Protein AF-A0A5C2S9E4-F1 (afdb_monomer_lite)

Secondary structure (DSSP, 8-state):
---PPP-PPP-HHHHHHHHHHHHHHHHHHHHHHHHHHHHHHHHHHHHHHHHHHHHHHHHHHHHHHHHHHHHHHHHHHHHHHHHHHTT--HHHHHHHHHHTT----HHHHHHHHHHHHHHHHHHHHHHHHHHHHHHHHHHHHHHHHHHHHHHHHHHHHHHHHHHHHHHHHHHHHHHHHHHHHHHTT-

Radius of gyration: 57.88 Å; chains: 1; bounding box: 105×29×193 Å

pLDDT: mean 76.21, std 12.95, range [38.16, 95.62]

Sequence (186 aa):
MALTAPVVPADEHTAQRTLVLRVLLLNVLFWVTGCIVIAGHLWLPRACAHLVAAISARRKVKSDEDDVVKERRRMSSEIVLTLADAGVSRDVIAYAISVTDYPLDIADIEVNIEQGATLKALNATMDAHHEVLDTQVRLERTQNKLLRELERKKARLDRVEAYYRTQLDVANLTIEMRQLQGQHRS

Foldseek 3Di:
DDDDDDDDDDDPVVVVVVVVVVVVVVVVVVVVVVVVVVVCVVVVVVVVVVVVVVVVVVVVVVVVVVVVLVVLQVVLLVVLLVCLVVVHDPVVNVVVCVVDPRDDPSVVSVVSSVVSVVVVVVVVVVVVVVVVVVVVVVVVVVVVVVVVVVVVVVVVVVVVVVVVVVVVVVVVVVVVVVVVVVVVVD

Structure (mmCIF, N/CA/C/O backbone):
data_AF-A0A5C2S9E4-F1
#
_entry.id   AF-A0A5C2S9E4-F1
#
loop_
_atom_site.group_PDB
_atom_site.id
_atom_site.type_symbol
_atom_site.label_atom_id
_atom_site.label_alt_id
_atom_site.label_comp_id
_atom_site.label_asym_id
_atom_site.label_entity_id
_atom_site.label_seq_id
_atom_site.pdbx_PDB_ins_code
_atom_site.Cartn_x
_atom_site.Cartn_y
_atom_site.Cartn_z
_atom_site.occupancy
_atom_site.B_iso_or_equiv
_atom_site.auth_seq_id
_atom_site.auth_comp_id
_atom_site.auth_asym_id
_atom_site.auth_atom_id
_atom_site.pdbx_PDB_model_num
ATOM 1 N N . MET A 1 1 ? -37.403 5.075 131.044 1.00 38.16 1 MET A N 1
ATOM 2 C CA . MET A 1 1 ? -36.502 3.919 130.849 1.00 38.16 1 MET A CA 1
ATOM 3 C C . MET A 1 1 ? -36.393 3.669 129.354 1.00 38.16 1 MET A C 1
ATOM 5 O O . MET A 1 1 ? -37.375 3.257 128.755 1.00 38.16 1 MET A O 1
ATOM 9 N N . ALA A 1 2 ? -35.264 4.034 128.746 1.00 42.28 2 ALA A N 1
ATOM 10 C CA . ALA A 1 2 ? -35.004 3.837 127.322 1.00 42.28 2 ALA A CA 1
ATOM 11 C C . ALA A 1 2 ? -34.286 2.492 127.137 1.00 42.28 2 ALA A C 1
ATOM 13 O O . ALA A 1 2 ? -33.206 2.297 127.688 1.00 42.28 2 ALA A O 1
ATOM 14 N N . LEU A 1 3 ? -34.911 1.559 126.417 1.00 46.97 3 LEU A N 1
ATOM 15 C CA . LEU A 1 3 ? -34.306 0.286 126.027 1.00 46.97 3 LEU A CA 1
ATOM 16 C C . LEU A 1 3 ? -33.455 0.514 124.774 1.00 46.97 3 LEU A C 1
ATOM 18 O O . LEU A 1 3 ? -33.969 0.848 123.709 1.00 46.97 3 LEU A O 1
ATOM 22 N N . THR A 1 4 ? -32.146 0.356 124.929 1.00 55.47 4 THR A N 1
ATOM 23 C CA . THR A 1 4 ? -31.152 0.312 123.855 1.00 55.47 4 THR A CA 1
ATOM 24 C C . THR A 1 4 ? -31.281 -0.998 123.081 1.00 55.47 4 THR A C 1
ATOM 26 O O . THR A 1 4 ? -31.170 -2.072 123.672 1.00 55.47 4 THR A O 1
ATOM 29 N N . ALA A 1 5 ? -31.494 -0.922 121.766 1.00 49.34 5 ALA A N 1
ATOM 30 C CA . ALA A 1 5 ? -31.413 -2.081 120.879 1.00 49.34 5 ALA A CA 1
ATOM 31 C C . ALA A 1 5 ? -29.936 -2.473 120.646 1.00 49.34 5 ALA A C 1
ATOM 33 O O . ALA A 1 5 ? -29.106 -1.580 120.453 1.00 49.34 5 ALA A O 1
ATOM 34 N N . PRO A 1 6 ? -29.582 -3.772 120.660 1.00 49.03 6 PRO A N 1
ATOM 35 C CA . PRO A 1 6 ? -28.215 -4.212 120.416 1.00 49.03 6 PRO A CA 1
ATOM 36 C C . PRO A 1 6 ? -27.881 -4.152 118.919 1.00 49.03 6 PRO A C 1
ATOM 38 O O . PRO A 1 6 ? -28.619 -4.659 118.075 1.00 49.03 6 PRO A O 1
ATOM 41 N N . VAL A 1 7 ? -26.737 -3.544 118.603 1.00 56.09 7 VAL A N 1
ATOM 42 C CA . VAL A 1 7 ? -26.095 -3.605 117.285 1.00 56.09 7 VAL A CA 1
ATOM 43 C C . VAL A 1 7 ? -25.518 -5.011 117.114 1.00 56.09 7 VAL A C 1
ATOM 45 O O . VAL A 1 7 ? -24.576 -5.391 117.806 1.00 56.09 7 VAL A O 1
ATOM 48 N N . VAL A 1 8 ? -26.116 -5.795 116.219 1.00 56.44 8 VAL A N 1
ATOM 49 C CA . VAL A 1 8 ? -25.611 -7.112 115.807 1.00 56.44 8 VAL A CA 1
ATOM 50 C C . VAL A 1 8 ? -24.381 -6.897 114.909 1.00 56.44 8 VAL A C 1
ATOM 52 O O . VAL A 1 8 ? -24.468 -6.100 113.972 1.00 56.44 8 VAL A O 1
ATOM 55 N N . PRO A 1 9 ? -23.234 -7.553 115.168 1.00 52.72 9 PRO A N 1
ATOM 56 C CA . PRO A 1 9 ? -22.047 -7.412 114.332 1.00 52.72 9 PRO A CA 1
ATOM 57 C C . PRO A 1 9 ? -22.287 -8.065 112.965 1.00 52.72 9 PRO A C 1
ATOM 59 O O . PRO A 1 9 ? -22.813 -9.171 112.875 1.00 52.72 9 PRO A O 1
ATOM 62 N N . ALA A 1 10 ? -21.927 -7.360 111.893 1.00 56.28 10 ALA A N 1
ATOM 63 C CA . ALA A 1 10 ? -22.040 -7.860 110.530 1.00 56.28 10 ALA A CA 1
ATOM 64 C C . ALA A 1 10 ? -21.052 -9.019 110.299 1.00 56.28 10 ALA A C 1
ATOM 66 O O . ALA A 1 10 ? -19.844 -8.847 110.439 1.00 56.28 10 ALA A O 1
ATOM 67 N N . ASP A 1 11 ? -21.585 -10.186 109.935 1.00 57.94 11 ASP A N 1
ATOM 68 C CA . ASP A 1 11 ? -20.853 -11.426 109.662 1.00 57.94 11 ASP A CA 1
ATOM 69 C C . ASP A 1 11 ? -19.752 -11.252 108.595 1.00 57.94 11 ASP A C 1
ATOM 71 O O . ASP A 1 11 ? -20.037 -11.185 107.394 1.00 57.94 11 ASP A O 1
ATOM 75 N N . GLU A 1 12 ? -18.477 -11.295 108.998 1.00 58.97 12 GLU A N 1
ATOM 76 C CA . GLU A 1 12 ? -17.297 -11.294 108.106 1.00 58.97 12 GLU A CA 1
ATOM 77 C C . GLU A 1 12 ? -17.353 -12.395 107.026 1.00 58.97 12 GLU A C 1
ATOM 79 O O . GLU A 1 12 ? -16.861 -12.225 105.906 1.00 58.97 12 GLU A O 1
ATOM 84 N N . HIS A 1 13 ? -18.043 -13.505 107.303 1.00 58.47 13 HIS A N 1
ATOM 85 C CA . HIS A 1 13 ? -18.237 -14.596 106.348 1.00 58.47 13 HIS A CA 1
ATOM 86 C C . HIS A 1 13 ? -19.089 -14.218 105.124 1.00 58.47 13 HIS A C 1
ATOM 88 O O . HIS A 1 13 ? -18.916 -14.805 104.051 1.00 58.47 13 HIS A O 1
ATOM 94 N N . THR A 1 14 ? -19.983 -13.229 105.231 1.00 61.66 14 THR A N 1
ATOM 95 C CA . THR A 1 14 ? -20.772 -12.750 104.079 1.00 61.66 14 THR A CA 1
ATOM 96 C C . THR A 1 14 ? -19.962 -11.824 103.169 1.00 61.66 14 THR A C 1
ATOM 98 O O . THR A 1 14 ? -20.066 -11.911 101.939 1.00 61.66 14 THR A O 1
ATOM 101 N N . ALA A 1 15 ? -19.066 -11.018 103.743 1.00 63.12 15 ALA A N 1
ATOM 102 C CA . ALA A 1 15 ? -18.128 -10.185 102.992 1.00 63.12 15 ALA A CA 1
ATOM 103 C C . ALA A 1 15 ? -17.107 -11.035 102.209 1.00 63.12 15 ALA A C 1
ATOM 105 O O . ALA A 1 15 ? -16.802 -10.752 101.050 1.00 63.12 15 ALA A O 1
ATOM 106 N N . GLN A 1 16 ? -16.636 -12.141 102.789 1.00 69.44 16 GLN A N 1
ATOM 107 C CA . GLN A 1 16 ? -15.668 -13.019 102.127 1.00 69.44 16 GLN A CA 1
ATOM 108 C C . GLN A 1 16 ? -16.291 -13.804 100.956 1.00 69.44 16 GLN A C 1
ATOM 110 O O . GLN A 1 16 ? -15.700 -13.902 99.880 1.00 69.44 16 GLN A O 1
ATOM 115 N N . ARG A 1 17 ? -17.528 -14.301 101.115 1.00 73.12 17 ARG A N 1
ATOM 116 C CA . ARG A 1 17 ? -18.266 -15.008 100.048 1.00 73.12 17 ARG A CA 1
ATOM 117 C C . ARG A 1 17 ? -18.600 -14.107 98.860 1.00 73.12 17 ARG A C 1
ATOM 119 O O . ARG A 1 17 ? -18.502 -14.542 97.715 1.00 73.12 17 ARG A O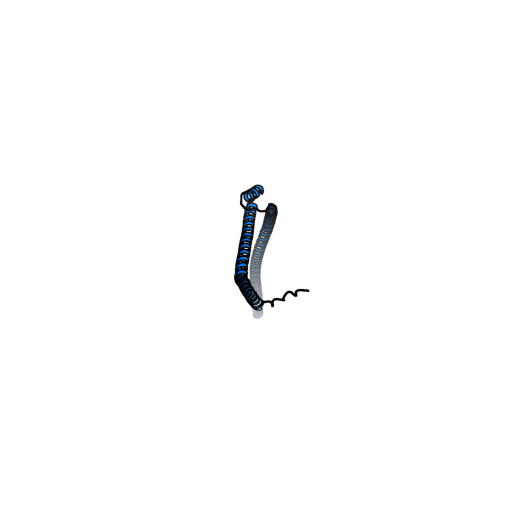 1
ATOM 126 N N . THR A 1 18 ? -18.956 -12.849 99.113 1.00 76.06 18 THR A N 1
ATOM 127 C CA . THR A 1 18 ? -19.242 -11.879 98.043 1.00 76.06 18 THR A CA 1
ATOM 128 C C . THR A 1 18 ? -17.987 -11.489 97.263 1.00 76.06 18 THR A C 1
ATOM 130 O O . THR A 1 18 ? -18.062 -11.310 96.047 1.00 76.06 18 THR A O 1
ATOM 133 N N . LEU A 1 19 ? -16.823 -11.430 97.915 1.00 79.38 19 LEU A N 1
ATOM 134 C CA . LEU A 1 19 ? -15.549 -11.150 97.251 1.00 79.38 19 LEU A CA 1
ATOM 135 C C . LEU A 1 19 ? -15.121 -12.310 96.338 1.00 79.38 19 LEU A C 1
ATOM 137 O O . LEU A 1 19 ? -14.790 -12.082 95.175 1.00 79.38 19 LEU A O 1
ATOM 141 N N . VAL A 1 20 ? -15.238 -13.558 96.805 1.00 81.69 20 VAL A N 1
ATOM 142 C CA . VAL A 1 20 ? -14.963 -14.756 95.988 1.00 81.69 20 VAL A CA 1
ATOM 143 C C . VAL A 1 20 ? -15.894 -14.835 94.773 1.00 81.69 20 VAL A C 1
ATOM 145 O O . VAL A 1 20 ? -15.435 -15.104 93.663 1.00 81.69 20 VAL A O 1
ATOM 148 N N . LEU A 1 21 ? -17.185 -14.533 94.948 1.00 86.44 21 LEU A N 1
ATOM 149 C CA . LEU A 1 21 ? -18.152 -14.535 93.847 1.00 86.44 21 LEU A CA 1
ATOM 150 C C . LEU A 1 21 ? -17.820 -13.475 92.782 1.00 86.44 21 LEU A C 1
ATOM 152 O O . LEU A 1 21 ? -17.920 -13.741 91.586 1.00 86.44 21 LEU A O 1
ATOM 156 N N . ARG A 1 22 ? -17.383 -12.281 93.207 1.00 84.38 22 ARG A N 1
ATOM 157 C CA . ARG A 1 22 ? -16.958 -11.204 92.299 1.00 84.38 22 ARG A CA 1
ATOM 158 C C . ARG A 1 22 ? -15.700 -11.573 91.518 1.00 84.38 22 ARG A C 1
ATOM 160 O O . ARG A 1 22 ? -15.642 -11.311 90.320 1.00 84.38 22 ARG A O 1
ATOM 167 N N . VAL A 1 23 ? -14.724 -12.208 92.166 1.00 86.19 23 VAL A N 1
ATOM 168 C CA . VAL A 1 23 ? -13.498 -12.679 91.501 1.00 86.19 23 VAL A CA 1
ATOM 169 C C . VAL A 1 23 ? -13.818 -13.776 90.483 1.00 86.19 23 VAL A C 1
ATOM 171 O O . VAL A 1 23 ? -13.311 -13.730 89.365 1.00 86.19 23 VAL A O 1
ATOM 174 N N . LEU A 1 24 ? -14.710 -14.713 90.816 1.00 86.12 24 LEU A N 1
ATOM 175 C CA . LEU A 1 24 ? -15.178 -15.736 89.874 1.00 86.12 24 LEU A CA 1
ATOM 176 C C . LEU A 1 24 ? -15.894 -15.125 88.665 1.00 86.12 24 LEU A C 1
ATOM 178 O O . LEU A 1 24 ? -15.582 -15.487 87.534 1.00 86.12 24 LEU A O 1
ATOM 182 N N . LEU A 1 25 ? -16.797 -14.165 88.883 1.00 88.19 25 LEU A N 1
ATOM 183 C CA . LEU A 1 25 ? -17.491 -13.462 87.799 1.00 88.19 25 LEU A CA 1
ATOM 184 C C . LEU A 1 25 ? -16.519 -12.713 86.881 1.00 88.19 25 LEU A C 1
ATOM 186 O O . LEU A 1 25 ? -16.636 -12.812 85.663 1.00 88.19 25 LEU A O 1
ATOM 190 N N . LEU A 1 26 ? -15.530 -12.017 87.447 1.00 89.06 26 LEU A N 1
ATOM 191 C CA . LEU A 1 26 ? -14.484 -11.343 86.672 1.00 89.06 26 LEU A CA 1
ATOM 192 C C . LEU A 1 26 ? -13.658 -12.331 85.843 1.00 89.06 26 LEU A C 1
ATOM 194 O O . LEU A 1 26 ? -13.354 -12.052 84.686 1.00 89.06 26 LEU A O 1
ATOM 198 N N . ASN A 1 27 ? -13.338 -13.498 86.400 1.00 86.69 27 ASN A N 1
ATOM 199 C CA . ASN A 1 27 ? -12.552 -14.511 85.704 1.00 86.69 27 ASN A CA 1
ATOM 200 C C . ASN A 1 27 ? -13.342 -15.152 84.548 1.00 86.69 27 ASN A C 1
ATOM 202 O O . ASN A 1 27 ? -12.809 -15.352 83.459 1.00 86.69 27 ASN A O 1
ATOM 206 N N . VAL A 1 28 ? -14.642 -15.395 84.743 1.00 88.38 28 VAL A N 1
ATOM 207 C CA . VAL A 1 28 ? -15.540 -15.861 83.674 1.00 88.38 28 VAL A CA 1
ATOM 208 C C . VAL A 1 28 ? -15.660 -14.810 82.568 1.00 88.38 28 VAL A C 1
ATOM 210 O O . VAL A 1 28 ? -15.527 -15.144 81.394 1.00 88.38 28 VAL A O 1
ATOM 213 N N . LEU A 1 29 ? -15.844 -13.534 82.920 1.00 89.56 29 LEU A N 1
ATOM 214 C CA . LEU A 1 29 ? -15.896 -12.439 81.944 1.00 89.56 29 LEU A CA 1
ATOM 215 C C . LEU A 1 29 ? -14.585 -12.305 81.155 1.00 89.56 29 LEU A C 1
ATOM 217 O O . LEU A 1 29 ? -14.613 -12.079 79.943 1.00 89.56 29 LEU A O 1
ATOM 221 N N . PHE A 1 30 ? -13.438 -12.497 81.808 1.00 89.75 30 PHE A N 1
ATOM 222 C CA . PHE A 1 30 ? -12.134 -12.486 81.150 1.00 89.75 30 PHE A CA 1
ATOM 223 C C . PHE A 1 30 ? -11.985 -13.642 80.150 1.00 89.75 30 PHE A C 1
ATOM 225 O O . PHE A 1 30 ? -11.572 -13.430 79.011 1.00 89.75 30 PHE A O 1
ATOM 232 N N . TRP A 1 31 ? -12.404 -14.854 80.521 1.00 91.19 31 TRP A N 1
ATOM 233 C CA . TRP A 1 31 ? -12.385 -16.003 79.612 1.00 91.19 31 TRP A CA 1
ATOM 234 C C . TRP A 1 31 ? -13.322 -15.828 78.418 1.00 91.19 31 TRP A C 1
ATOM 236 O O . TRP A 1 31 ? -12.927 -16.082 77.281 1.00 91.19 31 TRP A O 1
ATOM 246 N N . VAL A 1 32 ? -14.543 -15.339 78.648 1.00 88.75 32 VAL A N 1
ATOM 247 C CA . VAL A 1 32 ? -15.520 -15.111 77.574 1.00 88.75 32 VAL A CA 1
ATOM 248 C C . VAL A 1 32 ? -15.015 -14.054 76.591 1.00 88.75 32 VAL A C 1
ATOM 250 O O . VAL A 1 32 ? -15.074 -14.266 75.380 1.00 88.75 32 VAL A O 1
ATOM 253 N N . THR A 1 33 ? -14.460 -12.945 77.084 1.00 85.44 33 THR A N 1
ATOM 254 C CA . THR A 1 33 ? -13.890 -11.904 76.212 1.00 85.44 33 THR A CA 1
ATOM 255 C C . THR A 1 33 ? -12.651 -12.401 75.464 1.00 85.44 33 THR A C 1
ATOM 257 O O . THR A 1 33 ? -12.545 -12.167 74.260 1.00 85.44 33 THR A O 1
ATOM 260 N N . GLY A 1 34 ? -11.775 -13.176 76.113 1.00 86.75 34 GLY A N 1
ATOM 261 C CA . GLY A 1 34 ? -10.63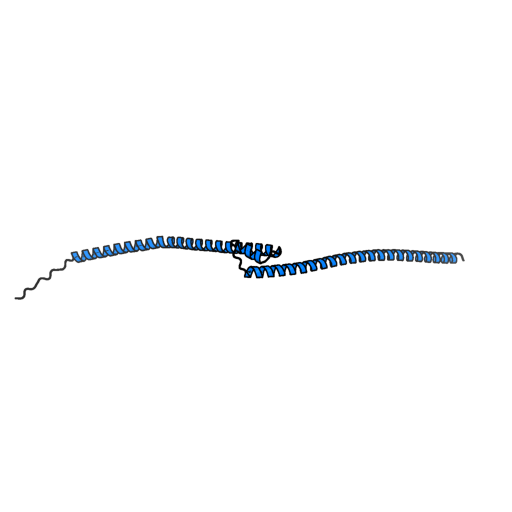8 -13.837 75.465 1.00 86.75 34 GLY A CA 1
ATOM 262 C C . GLY A 1 34 ? -11.057 -14.766 74.320 1.00 86.75 34 GLY A C 1
ATOM 263 O O . GLY A 1 34 ? -10.504 -14.685 73.222 1.00 86.75 34 GLY A O 1
ATOM 264 N N . CYS A 1 35 ? -12.087 -15.594 74.523 1.00 85.69 35 CYS A N 1
ATOM 265 C CA . CYS A 1 35 ? -12.621 -16.469 73.477 1.00 85.69 35 CYS A CA 1
ATOM 266 C C . CYS A 1 35 ? -13.209 -15.687 72.293 1.00 85.69 35 CYS A C 1
ATOM 268 O O . CYS A 1 35 ? -12.990 -16.079 71.148 1.00 85.69 35 CYS A O 1
ATOM 270 N N . ILE A 1 36 ? -13.907 -14.573 72.540 1.00 82.94 36 ILE A N 1
ATOM 271 C CA . ILE A 1 36 ? -14.467 -13.720 71.477 1.00 82.94 36 ILE A CA 1
ATOM 272 C C . ILE A 1 36 ? -13.351 -13.087 70.639 1.00 82.94 36 ILE A C 1
ATOM 274 O O . ILE A 1 36 ? -13.435 -13.080 69.412 1.00 82.94 36 ILE A O 1
ATOM 278 N N . VAL A 1 37 ? -12.282 -12.602 71.277 1.00 82.81 37 VAL A N 1
ATOM 279 C CA . VAL A 1 37 ? -11.138 -11.992 70.580 1.00 82.81 37 VAL A CA 1
ATOM 280 C C . VAL A 1 37 ? -10.393 -13.026 69.731 1.00 82.81 37 VAL A C 1
ATOM 282 O O . VAL A 1 37 ? -10.094 -12.763 68.566 1.00 82.81 37 VAL A O 1
ATOM 285 N N . ILE A 1 38 ? -10.151 -14.227 70.266 1.00 82.19 38 ILE A N 1
ATOM 286 C CA . ILE A 1 38 ? -9.496 -15.320 69.527 1.00 82.19 38 ILE A CA 1
ATOM 287 C C . ILE A 1 38 ? -10.369 -15.784 68.353 1.00 82.19 38 ILE A C 1
ATOM 289 O O . ILE A 1 38 ? -9.871 -15.942 67.236 1.00 82.19 38 ILE A O 1
ATOM 293 N N . ALA A 1 39 ? -11.677 -15.952 68.573 1.00 75.81 39 ALA A N 1
ATOM 294 C CA . ALA A 1 39 ? -12.619 -16.287 67.509 1.00 75.81 39 ALA A CA 1
ATOM 295 C C . ALA A 1 39 ? -12.643 -15.200 66.423 1.00 75.81 39 ALA A C 1
ATOM 297 O O . ALA A 1 39 ? -12.579 -15.524 65.237 1.00 75.81 39 ALA A O 1
ATOM 298 N N . GLY A 1 40 ? -12.634 -13.923 66.816 1.00 75.44 40 GLY A N 1
ATOM 299 C CA . GLY A 1 40 ? -12.522 -12.785 65.908 1.00 75.44 40 GLY A CA 1
ATOM 300 C C . GLY A 1 40 ? -11.253 -12.847 65.058 1.00 75.44 40 GLY A C 1
ATOM 301 O O . GLY A 1 40 ? -11.340 -12.814 63.831 1.00 75.44 40 GLY A O 1
ATOM 302 N N . HIS A 1 41 ? -10.083 -13.027 65.674 1.00 78.12 41 HIS A N 1
ATOM 303 C CA . HIS A 1 41 ? -8.807 -13.113 64.955 1.00 78.12 41 HIS A CA 1
ATOM 304 C C . HIS A 1 41 ? -8.705 -14.309 64.002 1.00 78.12 41 HIS A C 1
ATOM 306 O O . HIS A 1 41 ? -8.008 -14.214 62.996 1.00 78.12 41 HIS A O 1
ATOM 312 N N . LEU A 1 42 ? -9.394 -15.418 64.274 1.00 78.00 42 LEU A N 1
ATOM 313 C CA . LEU A 1 42 ? -9.402 -16.589 63.391 1.00 78.00 42 LEU A CA 1
ATOM 314 C C . LEU A 1 42 ? -10.386 -16.449 62.221 1.00 78.00 42 LEU A C 1
ATOM 316 O O . LEU A 1 42 ? -10.131 -16.982 61.136 1.00 78.00 42 LEU A O 1
ATOM 320 N N . TRP A 1 43 ? -11.504 -15.748 62.428 1.00 74.69 43 TRP A N 1
ATOM 321 C CA . TRP A 1 43 ? -12.575 -15.620 61.437 1.00 74.69 43 TRP A CA 1
ATOM 322 C C . TRP A 1 43 ? -12.419 -14.414 60.512 1.00 74.69 43 TRP A C 1
ATOM 324 O O . TRP A 1 43 ? -12.641 -14.551 59.309 1.00 74.69 43 TRP A O 1
ATOM 334 N N . LEU A 1 44 ? -11.995 -13.258 61.030 1.00 74.56 44 LEU A N 1
ATOM 335 C CA . LEU A 1 44 ? -11.835 -12.029 60.242 1.00 74.56 44 LEU A CA 1
ATOM 336 C C . LEU A 1 44 ? -10.896 -12.197 59.029 1.00 74.56 44 LEU A C 1
ATOM 338 O O . LEU A 1 44 ? -11.289 -11.799 57.931 1.00 74.56 44 LEU A O 1
ATOM 342 N N . PRO A 1 45 ? -9.713 -12.836 59.144 1.00 76.88 45 PRO A N 1
ATOM 343 C CA . PRO A 1 45 ? -8.817 -13.011 58.001 1.00 76.88 45 PRO A CA 1
ATOM 344 C C . PRO A 1 45 ? -9.398 -13.944 56.937 1.00 76.88 45 PRO A C 1
ATOM 346 O O . PRO A 1 45 ? -9.266 -13.676 55.744 1.00 76.88 45 PRO A O 1
ATOM 349 N N . ARG A 1 46 ? -10.079 -15.022 57.355 1.00 74.25 46 ARG A N 1
ATOM 350 C CA . ARG A 1 46 ? -10.729 -15.965 56.433 1.00 74.25 46 ARG A CA 1
ATOM 351 C C . ARG A 1 46 ? -11.888 -15.308 55.691 1.00 74.25 46 ARG A C 1
ATOM 353 O O . ARG A 1 46 ? -11.975 -15.436 54.473 1.00 74.25 46 ARG A O 1
ATOM 360 N N . ALA A 1 47 ? -12.731 -14.559 56.399 1.00 71.94 47 ALA A N 1
ATOM 361 C CA . ALA A 1 47 ? -13.830 -13.817 55.791 1.00 71.94 47 ALA A CA 1
ATOM 362 C C . ALA A 1 47 ? -13.319 -12.767 54.789 1.00 71.94 47 ALA A C 1
ATOM 364 O O . ALA A 1 47 ? -13.811 -12.710 53.662 1.00 71.94 47 ALA A O 1
ATOM 365 N N . CYS A 1 48 ? -12.278 -12.005 55.146 1.00 74.38 48 CYS A N 1
ATOM 366 C CA . CYS A 1 48 ? -11.645 -11.053 54.232 1.00 74.38 48 CYS A CA 1
ATOM 367 C C . CYS A 1 48 ? -11.043 -11.736 52.996 1.00 74.38 48 CYS A C 1
ATOM 369 O O . CYS A 1 48 ? -11.231 -11.243 51.886 1.00 74.38 48 CYS A O 1
ATOM 371 N N . ALA A 1 49 ? -10.374 -12.883 53.149 1.00 74.38 49 ALA A N 1
ATOM 372 C CA . ALA A 1 49 ? -9.802 -13.617 52.020 1.00 74.38 49 ALA A CA 1
ATOM 373 C C . ALA A 1 49 ? -10.880 -14.091 51.027 1.00 74.38 49 ALA A C 1
ATOM 375 O O . ALA A 1 49 ? -10.730 -13.903 49.819 1.00 74.38 49 ALA A O 1
ATOM 376 N N . HIS A 1 50 ? -11.996 -14.637 51.522 1.00 75.06 50 HIS A N 1
ATOM 377 C CA . HIS A 1 50 ? -13.121 -15.032 50.670 1.00 75.06 50 HIS A CA 1
ATOM 378 C C . HIS A 1 50 ? -13.772 -13.834 49.970 1.00 75.06 50 HIS A C 1
ATOM 380 O O . HIS A 1 50 ? -14.125 -13.925 48.794 1.00 75.06 50 HIS A O 1
ATOM 386 N N . LEU A 1 51 ? -13.893 -12.698 50.659 1.00 73.19 51 LEU A N 1
ATOM 387 C CA . LEU A 1 51 ? -14.488 -11.487 50.099 1.00 73.19 51 LEU A CA 1
ATOM 388 C C . LEU A 1 51 ? -13.605 -10.880 48.997 1.00 73.19 51 LEU A C 1
ATOM 390 O O . LEU A 1 51 ? -14.107 -10.517 47.936 1.00 73.19 51 LEU A O 1
ATOM 394 N N . VAL A 1 52 ? -12.284 -10.855 49.193 1.00 76.38 52 VAL A N 1
ATOM 395 C CA . VAL A 1 52 ? -11.320 -10.419 48.169 1.00 76.38 52 VAL A CA 1
ATOM 396 C C . VAL A 1 52 ? -11.328 -11.359 46.962 1.00 76.38 52 VAL A C 1
ATOM 398 O O . VAL A 1 52 ? -11.339 -10.874 45.832 1.00 76.38 52 VAL A O 1
ATOM 401 N N . ALA A 1 53 ? -11.392 -12.678 47.171 1.00 73.81 53 ALA A N 1
ATOM 402 C CA . ALA A 1 53 ? -11.501 -13.653 46.083 1.00 73.81 53 ALA A CA 1
ATOM 403 C C . ALA A 1 53 ? -12.812 -13.503 45.287 1.00 73.81 53 ALA A C 1
ATOM 405 O O . ALA A 1 53 ? -12.814 -1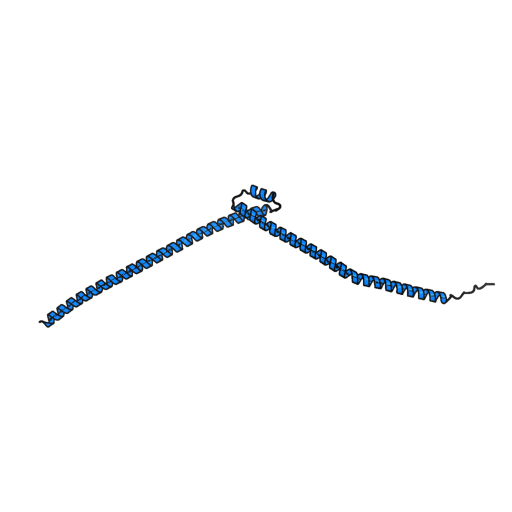3.598 44.062 1.00 73.81 53 ALA A O 1
ATOM 406 N N . ALA A 1 54 ? -13.928 -13.211 45.960 1.00 71.25 54 ALA A N 1
ATOM 407 C CA . ALA A 1 54 ? -15.203 -12.948 45.296 1.00 71.25 54 ALA A CA 1
ATOM 408 C C . ALA A 1 54 ? -15.173 -11.640 44.487 1.00 71.25 54 ALA A C 1
ATOM 410 O O . ALA A 1 54 ? -15.695 -11.586 43.372 1.00 71.25 54 ALA A O 1
ATOM 411 N N . ILE A 1 55 ? -14.538 -10.588 45.016 1.00 73.12 55 ILE A N 1
ATOM 412 C CA . ILE A 1 55 ? -14.372 -9.311 44.310 1.00 73.12 55 ILE A CA 1
ATOM 413 C C . ILE A 1 55 ? -13.444 -9.473 43.102 1.00 73.12 55 ILE A C 1
ATOM 415 O O . ILE A 1 55 ? -13.759 -8.960 42.028 1.00 73.12 55 ILE A O 1
ATOM 419 N N . SER A 1 56 ? -12.327 -10.190 43.241 1.00 69.62 56 SER A N 1
ATOM 420 C CA . SER A 1 56 ? -11.398 -10.421 42.131 1.00 69.62 56 SER A CA 1
ATOM 421 C C . SER A 1 56 ? -12.022 -11.292 41.040 1.00 69.62 56 SER A C 1
ATOM 423 O O . SER A 1 56 ? -11.887 -10.960 39.865 1.00 69.62 56 SER A O 1
ATOM 425 N N . ALA A 1 57 ? -12.790 -12.325 41.405 1.00 66.19 57 ALA A N 1
ATOM 426 C CA . ALA A 1 57 ? -13.556 -13.130 40.456 1.00 66.19 57 ALA A CA 1
ATOM 427 C C . ALA A 1 57 ? -14.594 -12.285 39.701 1.00 66.19 57 ALA A C 1
ATOM 429 O O . ALA A 1 57 ? -14.652 -12.347 38.476 1.00 66.19 57 ALA A O 1
ATOM 430 N N . ARG A 1 58 ? -15.353 -11.422 40.396 1.00 62.69 58 ARG A N 1
ATOM 431 C CA . ARG A 1 58 ? -16.292 -10.488 39.744 1.00 62.69 58 ARG A CA 1
ATOM 432 C C . ARG A 1 58 ? -15.589 -9.509 38.807 1.00 62.69 58 ARG A C 1
ATOM 434 O O . ARG A 1 58 ? -16.101 -9.226 37.729 1.00 62.69 58 ARG A O 1
ATOM 441 N N . ARG A 1 59 ? -14.425 -8.987 39.204 1.00 63.62 59 ARG A N 1
ATOM 442 C CA . ARG A 1 59 ? -13.646 -8.060 38.372 1.00 63.62 59 ARG A CA 1
ATOM 443 C C . ARG A 1 59 ? -13.091 -8.760 37.126 1.00 63.62 59 ARG A C 1
ATOM 445 O O . ARG A 1 59 ? -13.085 -8.149 36.065 1.00 63.62 59 ARG A O 1
ATOM 452 N N . LYS A 1 60 ? -12.686 -10.028 37.244 1.00 63.59 60 LYS A N 1
ATOM 453 C CA . LYS A 1 60 ? -12.230 -10.843 36.113 1.00 63.59 60 LYS A CA 1
ATOM 454 C C . LYS A 1 60 ? -13.362 -11.132 35.125 1.00 63.59 60 LYS A C 1
ATOM 456 O O . LYS A 1 60 ? -13.191 -10.854 33.951 1.00 63.59 60 LYS A O 1
ATOM 461 N N . VAL A 1 61 ? -14.532 -11.559 35.609 1.00 62.25 61 VAL A N 1
ATOM 462 C CA . VAL A 1 61 ? -15.721 -11.772 34.758 1.00 62.25 61 VAL A CA 1
ATOM 463 C C . VAL A 1 61 ? -16.091 -10.500 33.995 1.00 62.25 61 VAL A C 1
ATOM 465 O O . VAL A 1 61 ? -16.347 -10.565 32.803 1.00 62.25 61 VAL A O 1
ATOM 468 N N . LYS A 1 62 ? -16.044 -9.337 34.656 1.00 66.88 62 LYS A N 1
ATOM 469 C CA . LYS A 1 62 ? -16.328 -8.057 33.997 1.00 66.88 62 LYS A CA 1
ATOM 470 C C . LYS A 1 62 ? -15.289 -7.686 32.929 1.00 66.88 62 LYS A C 1
ATOM 472 O O . LYS A 1 62 ? -15.663 -7.191 31.878 1.00 66.88 62 LYS A O 1
ATOM 477 N N . SER A 1 63 ? -14.005 -7.939 33.187 1.00 68.56 63 SER A N 1
ATOM 478 C CA . SER A 1 63 ? -12.935 -7.715 32.202 1.00 68.56 63 SER A CA 1
ATOM 479 C C . SER A 1 63 ? -13.079 -8.631 30.988 1.00 68.56 63 SER A C 1
ATOM 481 O O . SER A 1 63 ? -12.975 -8.162 29.862 1.00 68.56 63 SER A O 1
ATOM 483 N N . ASP A 1 64 ? -13.358 -9.916 31.220 1.00 66.69 64 ASP A N 1
ATOM 484 C CA . ASP A 1 64 ? -13.558 -10.896 30.150 1.00 66.69 64 ASP A CA 1
ATOM 485 C C . ASP A 1 64 ? -14.801 -10.529 29.309 1.00 66.69 64 ASP A C 1
ATOM 487 O O . ASP A 1 64 ? -14.804 -10.681 28.090 1.00 66.69 64 ASP A O 1
ATOM 491 N N . GLU A 1 65 ? -15.847 -9.983 29.937 1.00 69.44 65 GLU A N 1
ATOM 492 C CA . GLU A 1 65 ? -17.046 -9.480 29.257 1.00 69.44 65 GLU A CA 1
ATOM 493 C C . GLU A 1 65 ? -16.756 -8.218 28.425 1.00 69.44 65 GLU A C 1
ATOM 495 O O . GLU A 1 65 ? -17.165 -8.146 27.265 1.00 69.44 65 GLU A O 1
ATOM 500 N N . ASP A 1 66 ? -15.981 -7.266 28.956 1.00 70.44 66 ASP A N 1
ATOM 501 C CA . ASP A 1 66 ? -15.552 -6.062 28.230 1.00 70.44 66 ASP A CA 1
ATOM 502 C C . ASP A 1 66 ? -14.675 -6.406 27.006 1.00 70.44 66 ASP A C 1
ATOM 504 O O . ASP A 1 66 ? -14.812 -5.788 25.943 1.00 70.44 66 ASP A O 1
ATOM 508 N N . ASP A 1 67 ? -13.799 -7.408 27.123 1.00 73.44 67 ASP A N 1
ATOM 509 C CA . ASP A 1 67 ? -12.949 -7.874 26.022 1.00 73.44 67 ASP A CA 1
ATOM 510 C C . ASP A 1 67 ? -13.771 -8.593 24.943 1.00 73.44 67 ASP A C 1
ATOM 512 O O . ASP A 1 67 ? -13.609 -8.310 23.754 1.00 73.44 67 ASP A O 1
ATOM 516 N N . VAL A 1 68 ? -14.741 -9.430 25.332 1.00 70.50 68 VAL A N 1
ATOM 517 C CA . VAL A 1 68 ? -15.695 -10.034 24.386 1.00 70.50 68 VAL A CA 1
ATOM 518 C C . VAL A 1 68 ? -16.519 -8.959 23.672 1.00 70.50 68 VAL A C 1
ATOM 520 O O . VAL A 1 68 ? -16.738 -9.065 22.466 1.00 70.50 68 VAL A O 1
ATOM 523 N N . VAL A 1 69 ? -16.949 -7.896 24.360 1.00 72.25 69 VAL A N 1
ATOM 524 C CA . VAL A 1 69 ? -17.679 -6.778 23.735 1.00 72.25 69 VAL A CA 1
ATOM 525 C C . VAL A 1 69 ? -16.804 -6.034 22.719 1.00 72.25 69 VAL A C 1
ATOM 527 O O . VAL A 1 69 ? -17.285 -5.700 21.633 1.00 72.25 69 VAL A O 1
ATOM 530 N N . LYS A 1 70 ? -15.518 -5.806 23.015 1.00 72.81 70 LYS A N 1
ATOM 531 C CA . LYS A 1 70 ? -14.574 -5.188 22.065 1.00 72.81 70 LYS A CA 1
ATOM 532 C C . LYS A 1 70 ? -14.327 -6.060 20.839 1.00 72.81 70 LYS A C 1
ATOM 534 O O . LYS A 1 70 ? -14.408 -5.555 19.719 1.00 72.81 70 LYS A O 1
ATOM 539 N N . GLU A 1 71 ? -14.068 -7.350 21.041 1.00 72.44 71 GLU A N 1
ATOM 540 C CA . GLU A 1 71 ? -13.835 -8.307 19.954 1.00 72.44 71 GLU A CA 1
ATOM 541 C C . GLU A 1 71 ? -15.068 -8.383 19.036 1.00 72.44 71 GLU A C 1
ATOM 543 O O . GLU A 1 71 ? -14.958 -8.315 17.810 1.00 72.44 71 GLU A O 1
ATOM 548 N N . ARG A 1 72 ? -16.271 -8.412 19.631 1.00 65.94 72 ARG A N 1
ATOM 549 C CA . ARG A 1 72 ? -17.540 -8.374 18.892 1.00 65.94 72 ARG A CA 1
ATOM 550 C C . ARG A 1 72 ? -17.696 -7.098 18.069 1.00 65.94 72 ARG A C 1
ATOM 552 O O . ARG A 1 72 ? -18.064 -7.189 16.899 1.00 65.94 72 ARG A O 1
ATOM 559 N N . ARG A 1 73 ? -17.404 -5.920 18.633 1.00 69.69 73 ARG A N 1
ATOM 560 C CA . ARG A 1 73 ? -17.463 -4.646 17.888 1.00 69.69 73 ARG A CA 1
ATOM 561 C C . ARG A 1 73 ? -16.505 -4.636 16.701 1.00 69.69 73 ARG A C 1
ATOM 563 O O . ARG A 1 73 ? -16.895 -4.212 15.617 1.00 69.69 73 ARG A O 1
ATOM 570 N N . ARG A 1 74 ? -15.288 -5.154 16.884 1.00 71.38 74 ARG A N 1
ATOM 571 C CA . ARG A 1 74 ? -14.284 -5.246 15.818 1.00 71.38 74 ARG A CA 1
ATOM 572 C C . ARG A 1 74 ? -14.765 -6.112 14.653 1.00 71.38 74 ARG A C 1
ATOM 574 O O . ARG A 1 74 ? -14.761 -5.635 13.523 1.00 71.38 74 ARG A O 1
ATOM 581 N N . MET A 1 75 ? -15.241 -7.330 14.928 1.00 68.06 75 MET A N 1
ATOM 582 C CA . MET A 1 75 ? -15.766 -8.219 13.878 1.00 68.06 75 MET A CA 1
ATOM 583 C C . MET A 1 75 ? -16.971 -7.611 13.157 1.00 68.06 75 MET A C 1
ATOM 585 O O . MET A 1 75 ? -17.094 -7.719 11.941 1.00 68.06 75 MET A O 1
ATOM 589 N N . SER A 1 76 ? -17.845 -6.927 13.894 1.00 66.62 76 SER A N 1
ATOM 590 C CA . SER A 1 76 ? -19.021 -6.280 13.305 1.00 66.62 76 SER A CA 1
ATOM 591 C C . SER A 1 76 ? -18.610 -5.157 12.351 1.00 66.62 76 SER A C 1
ATOM 593 O O . SER A 1 76 ? -19.119 -5.071 11.237 1.00 66.62 76 SER A O 1
ATOM 595 N N . SER A 1 77 ? -17.645 -4.327 12.757 1.00 67.19 77 SER A N 1
ATOM 596 C CA . SER A 1 77 ? -17.091 -3.266 11.911 1.00 67.19 77 SER A CA 1
ATOM 597 C C . SER A 1 77 ? -16.453 -3.825 10.636 1.00 67.19 77 SER A C 1
ATOM 599 O O . SER A 1 77 ? -16.611 -3.244 9.567 1.00 67.19 77 SER A O 1
ATOM 601 N N . GLU A 1 78 ? -15.757 -4.957 10.733 1.00 70.50 78 GLU A N 1
ATOM 602 C CA . GLU A 1 78 ? -15.118 -5.620 9.593 1.00 70.50 78 GLU A CA 1
ATOM 603 C C . GLU A 1 78 ? -16.151 -6.162 8.591 1.00 70.50 78 GLU A C 1
ATOM 605 O O . GLU A 1 78 ? -16.010 -5.961 7.383 1.00 70.50 78 GLU A O 1
ATOM 610 N N . ILE A 1 79 ? -17.247 -6.756 9.078 1.00 70.81 79 ILE A N 1
ATOM 611 C CA . ILE A 1 79 ? -18.371 -7.204 8.240 1.00 70.81 79 ILE A CA 1
ATOM 612 C C . ILE A 1 79 ? -19.012 -6.015 7.516 1.00 70.81 79 ILE A C 1
ATOM 614 O O . ILE A 1 79 ? -19.252 -6.086 6.311 1.00 70.81 79 ILE A O 1
ATOM 618 N N . VAL A 1 80 ? -19.252 -4.907 8.223 1.00 71.06 80 VAL A N 1
ATOM 619 C CA . VAL A 1 80 ? -19.833 -3.693 7.631 1.00 71.06 80 VAL A CA 1
ATOM 620 C C . VAL A 1 80 ? -18.938 -3.107 6.552 1.00 71.06 80 VAL A C 1
ATOM 622 O O . VAL A 1 80 ? -19.431 -2.801 5.470 1.00 71.06 80 VAL A O 1
ATOM 625 N N . LEU A 1 81 ? -17.635 -2.993 6.809 1.00 70.56 81 LEU A N 1
ATOM 626 C CA . LEU A 1 81 ? -16.675 -2.500 5.822 1.00 70.56 81 LEU A CA 1
ATOM 627 C C . LEU A 1 81 ? -16.636 -3.396 4.581 1.00 70.56 81 LEU A C 1
ATOM 629 O O . LEU A 1 81 ? -16.646 -2.894 3.460 1.00 70.56 81 LEU A O 1
ATOM 633 N N . THR A 1 82 ? -16.669 -4.715 4.774 1.00 73.62 82 THR A N 1
ATOM 634 C CA . THR A 1 82 ? -16.675 -5.687 3.672 1.00 73.62 82 THR A CA 1
ATOM 635 C C . THR A 1 82 ? -17.949 -5.575 2.828 1.00 73.62 82 THR A C 1
ATOM 637 O O . THR A 1 82 ? -17.886 -5.571 1.599 1.00 73.62 82 THR A O 1
ATOM 640 N N . LEU A 1 83 ? -19.116 -5.443 3.467 1.00 68.19 83 LEU A N 1
ATOM 641 C CA . LEU A 1 83 ? -20.399 -5.267 2.776 1.00 68.19 83 LEU A CA 1
ATOM 642 C C . LEU A 1 83 ? -20.491 -3.909 2.066 1.00 68.19 83 LEU A C 1
ATOM 644 O O . LEU A 1 83 ? -21.017 -3.831 0.955 1.00 68.19 83 LEU A O 1
ATOM 648 N N . ALA A 1 84 ? -19.961 -2.851 2.681 1.00 71.38 84 ALA A N 1
ATOM 649 C CA . ALA A 1 84 ? -19.907 -1.523 2.084 1.00 71.38 84 ALA A CA 1
ATOM 650 C C . ALA A 1 84 ? -18.999 -1.500 0.845 1.00 71.38 84 ALA A C 1
ATOM 652 O O . ALA A 1 84 ? -19.391 -0.950 -0.184 1.00 71.38 84 ALA A O 1
ATOM 653 N N . ASP A 1 85 ? -17.828 -2.144 0.891 1.00 68.00 85 ASP A N 1
ATOM 654 C CA . ASP A 1 85 ? -16.927 -2.204 -0.267 1.00 68.00 85 ASP A CA 1
ATOM 655 C C . ASP A 1 85 ? -17.488 -3.077 -1.405 1.00 68.00 85 ASP A C 1
ATOM 657 O O . ASP A 1 85 ? -17.291 -2.774 -2.585 1.00 68.00 85 ASP A O 1
ATOM 661 N N . ALA A 1 86 ? -18.297 -4.088 -1.066 1.00 69.69 86 ALA A N 1
ATOM 662 C CA . ALA A 1 86 ? -19.085 -4.862 -2.026 1.00 69.69 86 ALA A CA 1
ATOM 663 C C . ALA A 1 86 ? -20.254 -4.071 -2.661 1.00 69.69 86 ALA A C 1
ATOM 665 O O . ALA A 1 86 ? -20.928 -4.588 -3.553 1.00 69.69 86 ALA A O 1
ATOM 666 N N . GLY A 1 87 ? -20.503 -2.827 -2.234 1.00 67.12 87 GLY A N 1
ATOM 667 C CA . GLY A 1 87 ? -21.540 -1.956 -2.795 1.00 67.12 87 GLY A CA 1
ATOM 668 C C . GLY A 1 87 ? -22.956 -2.281 -2.318 1.00 67.12 87 GLY A C 1
ATOM 669 O O . GLY A 1 87 ? -23.931 -1.940 -2.991 1.00 67.12 87 GLY A O 1
ATOM 670 N N . VAL A 1 88 ? -23.091 -2.958 -1.175 1.00 73.12 88 VAL A N 1
ATOM 671 C CA . VAL A 1 88 ? -24.394 -3.279 -0.589 1.00 73.12 88 VAL A CA 1
ATOM 672 C C . VAL A 1 88 ? -25.063 -1.998 -0.079 1.00 73.12 88 VAL A C 1
ATOM 674 O O . VAL A 1 88 ? -24.437 -1.159 0.565 1.00 73.12 88 VAL A O 1
ATOM 677 N N . SER A 1 89 ? -26.357 -1.848 -0.375 1.00 72.38 89 SER A N 1
ATOM 678 C CA . SER A 1 89 ? -27.172 -0.713 0.076 1.00 72.38 89 SER A CA 1
ATOM 679 C C . SER A 1 89 ? -27.130 -0.549 1.600 1.00 72.38 89 SER A C 1
ATOM 681 O O . SER A 1 89 ? -27.217 -1.526 2.349 1.00 72.38 89 SER A O 1
ATOM 683 N N . ARG A 1 90 ? -27.080 0.709 2.055 1.00 67.69 90 ARG A N 1
ATOM 684 C CA . ARG A 1 90 ? -27.088 1.101 3.471 1.00 67.69 90 ARG A CA 1
ATOM 685 C C . ARG A 1 90 ? -28.233 0.459 4.260 1.00 67.69 90 ARG A C 1
ATOM 687 O O . ARG A 1 90 ? -28.010 0.014 5.381 1.00 67.69 90 ARG A O 1
ATOM 694 N N . ASP A 1 91 ? -29.421 0.360 3.671 1.00 72.81 91 ASP A N 1
ATOM 695 C CA . ASP A 1 91 ? -30.598 -0.214 4.337 1.00 72.81 91 ASP A CA 1
ATOM 696 C C . ASP A 1 91 ? -30.444 -1.720 4.570 1.00 72.81 91 ASP A C 1
ATOM 698 O O . ASP A 1 91 ? -30.893 -2.253 5.582 1.00 72.81 91 ASP A O 1
ATOM 702 N N . VAL A 1 92 ? -29.753 -2.408 3.658 1.00 71.06 92 VAL A N 1
ATOM 703 C CA . VAL A 1 92 ? -29.469 -3.844 3.764 1.00 71.06 92 VAL A CA 1
ATOM 704 C C . VAL A 1 92 ? -28.382 -4.100 4.806 1.00 71.06 92 VAL A C 1
ATOM 706 O O . VAL A 1 92 ? -28.486 -5.063 5.560 1.00 71.06 92 VAL A O 1
ATOM 709 N N . ILE A 1 93 ? -27.381 -3.220 4.902 1.00 71.75 93 ILE A N 1
ATOM 710 C CA . ILE A 1 93 ? -26.363 -3.265 5.962 1.00 71.75 93 ILE A CA 1
ATOM 711 C C . ILE A 1 93 ? -27.013 -3.012 7.329 1.00 71.75 93 ILE A C 1
ATOM 713 O O . ILE A 1 93 ? -26.809 -3.792 8.254 1.00 71.75 93 ILE A O 1
ATOM 717 N N . ALA A 1 94 ? -27.850 -1.977 7.450 1.00 70.62 94 ALA A N 1
ATOM 718 C CA . ALA A 1 94 ? -28.577 -1.676 8.683 1.00 70.62 94 ALA A CA 1
ATOM 719 C C . ALA A 1 94 ? -29.513 -2.825 9.090 1.00 70.62 94 ALA A C 1
ATOM 721 O O . ALA A 1 94 ? -29.563 -3.194 10.263 1.00 70.62 94 ALA A O 1
ATOM 722 N N . TYR A 1 95 ? -30.197 -3.443 8.121 1.00 69.38 95 TYR A N 1
ATOM 723 C CA . TYR A 1 95 ? -31.015 -4.629 8.356 1.00 69.38 95 TYR A CA 1
ATOM 724 C C . TYR A 1 95 ? -30.169 -5.823 8.819 1.00 69.38 95 TYR A C 1
ATOM 726 O O . TYR A 1 95 ? -30.482 -6.417 9.847 1.00 69.38 95 TYR A O 1
ATOM 734 N N . ALA A 1 96 ? -29.067 -6.138 8.131 1.00 66.56 96 ALA A N 1
ATOM 735 C CA . ALA A 1 96 ? -28.166 -7.228 8.506 1.00 66.56 96 ALA A CA 1
ATOM 736 C C . ALA A 1 96 ? -27.632 -7.063 9.936 1.00 66.56 96 ALA A C 1
ATOM 738 O O . ALA A 1 96 ? -27.634 -8.020 10.702 1.00 66.56 96 ALA A O 1
ATOM 739 N N . ILE A 1 97 ? -27.268 -5.841 10.326 1.00 67.62 97 ILE A N 1
ATOM 740 C CA . ILE A 1 97 ? -26.841 -5.518 11.691 1.00 67.62 97 ILE A CA 1
ATOM 741 C C . ILE A 1 97 ? -27.999 -5.704 12.670 1.00 67.62 97 ILE A C 1
ATOM 743 O O . ILE A 1 97 ? -27.821 -6.379 13.675 1.00 67.62 97 ILE A O 1
ATOM 747 N N . SER A 1 98 ? -29.194 -5.191 12.355 1.00 65.94 98 SER A N 1
ATOM 748 C CA . SER A 1 98 ? -30.375 -5.284 13.229 1.00 65.94 98 SER A CA 1
ATOM 749 C C . SER A 1 98 ? -30.865 -6.715 13.486 1.00 65.94 98 SER A C 1
ATOM 751 O O . SER A 1 98 ? -31.471 -6.977 14.522 1.00 65.94 98 SER A O 1
ATOM 753 N N . VAL A 1 99 ? -30.619 -7.635 12.545 1.00 65.44 99 VAL A N 1
ATOM 754 C CA . VAL A 1 99 ? -30.998 -9.056 12.645 1.00 65.44 99 VAL A CA 1
ATOM 755 C C . VAL A 1 99 ? -29.911 -9.882 13.340 1.00 65.44 99 VAL A C 1
ATOM 757 O O . VAL A 1 99 ? -30.158 -11.010 13.762 1.00 65.44 99 VAL A O 1
ATOM 760 N N . THR A 1 100 ? -28.712 -9.326 13.494 1.00 63.00 100 THR A N 1
ATOM 761 C CA . THR A 1 100 ? -27.624 -9.956 14.241 1.00 63.00 100 THR A CA 1
ATOM 762 C C . THR A 1 100 ? -27.527 -9.388 15.658 1.00 63.00 100 THR A C 1
ATOM 764 O O . THR A 1 100 ? -27.851 -8.230 15.894 1.00 63.0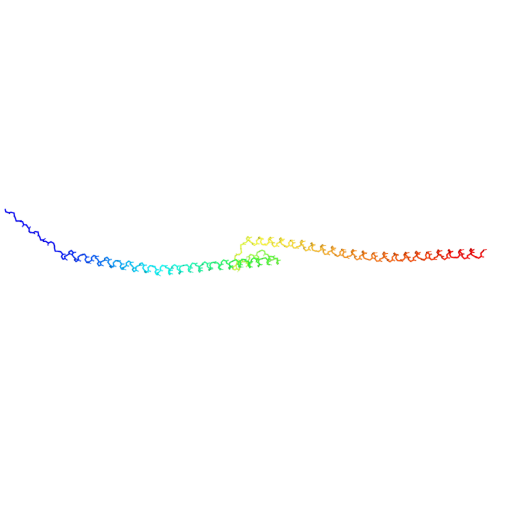0 100 THR A O 1
ATOM 767 N N . ASP A 1 101 ? -27.031 -10.170 16.620 1.00 55.84 101 ASP A N 1
ATOM 768 C CA . ASP A 1 101 ? -26.863 -9.751 18.029 1.00 55.84 101 ASP A CA 1
ATOM 769 C C . ASP A 1 101 ? -25.748 -8.692 18.242 1.00 55.84 101 ASP A C 1
ATOM 771 O O . ASP A 1 101 ? -25.167 -8.578 19.327 1.00 55.84 101 ASP A O 1
ATOM 775 N N . TYR A 1 102 ? -25.397 -7.935 17.202 1.00 55.03 102 TYR A N 1
ATOM 776 C CA . TYR A 1 102 ? -24.305 -6.972 17.178 1.00 55.03 102 TYR A CA 1
ATOM 777 C C . TYR A 1 102 ? -24.863 -5.550 17.062 1.00 55.03 102 TYR A C 1
ATOM 779 O O . TYR A 1 102 ? -25.031 -5.047 15.952 1.00 55.03 102 TYR A O 1
ATOM 787 N N . PRO A 1 103 ? -25.140 -4.859 18.183 1.00 54.28 103 PRO A N 1
ATOM 788 C CA . PRO A 1 103 ? -25.527 -3.458 18.138 1.00 54.28 103 PRO A CA 1
ATOM 789 C C . PRO A 1 103 ? -24.302 -2.617 17.754 1.00 54.28 103 PRO A C 1
ATOM 791 O O . PRO A 1 103 ? -23.508 -2.215 18.606 1.00 54.28 103 PRO A O 1
ATOM 794 N N . LEU A 1 104 ? -24.118 -2.397 16.455 1.00 54.22 104 LEU A N 1
ATOM 795 C CA . LEU A 1 104 ? -23.286 -1.314 15.945 1.00 54.22 104 LEU A CA 1
ATOM 796 C C . LEU A 1 104 ? -24.101 -0.027 15.996 1.00 54.22 104 LEU A C 1
ATOM 798 O O . LEU A 1 104 ? -25.261 -0.003 15.582 1.00 54.22 104 LEU A O 1
ATOM 802 N N . ASP A 1 105 ? -23.488 1.034 16.507 1.00 59.22 105 ASP A N 1
ATOM 803 C CA . ASP A 1 105 ? -24.099 2.353 16.485 1.00 59.22 105 ASP A CA 1
ATOM 804 C C . ASP A 1 105 ? -24.198 2.830 15.028 1.00 59.22 105 ASP A C 1
ATOM 806 O O . ASP A 1 105 ? -23.243 2.716 14.257 1.00 59.22 105 ASP A O 1
ATOM 810 N N . ILE A 1 106 ? -25.361 3.342 14.621 1.00 57.56 106 ILE A N 1
ATOM 811 C CA . ILE A 1 106 ? -25.605 3.752 13.228 1.00 57.56 106 ILE A CA 1
ATOM 812 C C . ILE A 1 106 ? -24.661 4.897 12.831 1.00 57.56 106 ILE A C 1
ATOM 814 O O . ILE A 1 106 ? -24.258 4.987 11.671 1.00 57.56 106 ILE A O 1
ATOM 818 N N . ALA A 1 107 ? -24.257 5.721 13.801 1.00 60.34 107 ALA A N 1
ATOM 819 C CA . ALA A 1 107 ? -23.257 6.765 13.605 1.00 60.34 107 ALA A CA 1
ATOM 820 C C . ALA A 1 107 ? -21.877 6.193 13.226 1.00 60.34 107 ALA A C 1
ATOM 822 O O . ALA A 1 107 ? -21.216 6.721 12.333 1.00 60.34 107 ALA A O 1
ATOM 823 N N . ASP A 1 108 ? -21.466 5.074 13.833 1.00 59.31 108 ASP A N 1
ATOM 824 C CA . ASP A 1 108 ? -20.191 4.418 13.515 1.00 59.31 108 ASP A CA 1
ATOM 825 C C . ASP A 1 108 ? -20.209 3.817 12.098 1.00 59.31 108 ASP A C 1
ATOM 827 O O . ASP A 1 108 ? -19.179 3.755 11.426 1.00 59.31 108 ASP A O 1
ATOM 831 N N . ILE A 1 109 ? -21.383 3.408 11.603 1.00 60.19 109 ILE A N 1
ATOM 832 C CA . ILE A 1 109 ? -21.553 2.902 10.233 1.00 60.19 109 ILE A CA 1
ATOM 833 C C . ILE A 1 109 ? -21.321 4.016 9.207 1.00 60.19 109 ILE A C 1
ATOM 835 O O . ILE A 1 109 ? -20.612 3.789 8.229 1.00 60.19 109 ILE A O 1
ATOM 839 N N . GLU A 1 110 ? -21.892 5.208 9.407 1.00 63.75 110 GLU A N 1
ATOM 840 C CA . GLU A 1 110 ? -21.699 6.338 8.484 1.00 63.75 110 GLU A CA 1
ATOM 841 C C . GLU A 1 110 ? -20.226 6.743 8.398 1.00 63.75 110 GLU A C 1
ATOM 843 O O . GLU A 1 110 ? -19.683 6.854 7.298 1.00 63.75 110 GLU A O 1
ATOM 848 N N . VAL A 1 111 ? -19.556 6.857 9.549 1.00 66.88 111 VAL A N 1
ATOM 849 C CA . VAL A 1 111 ? -18.125 7.180 9.611 1.00 66.88 111 VAL A CA 1
ATOM 850 C C . VAL A 1 111 ? -17.290 6.115 8.896 1.00 66.88 111 VAL A C 1
ATOM 852 O O . VAL A 1 111 ? -16.401 6.454 8.116 1.00 66.88 111 VAL A O 1
ATOM 855 N N . ASN A 1 112 ? -17.591 4.830 9.096 1.00 63.34 112 ASN A N 1
ATOM 856 C CA . ASN A 1 112 ? -16.873 3.739 8.434 1.00 63.34 112 ASN A CA 1
ATOM 857 C C . ASN A 1 112 ? -17.107 3.702 6.915 1.00 63.34 112 ASN A C 1
ATOM 859 O O . ASN A 1 112 ? -16.184 3.390 6.163 1.00 63.34 112 ASN A O 1
ATOM 863 N N . ILE A 1 113 ? -18.309 4.043 6.443 1.00 68.50 113 ILE A N 1
ATOM 864 C CA . ILE A 1 113 ? -18.609 4.141 5.007 1.00 68.50 113 ILE A CA 1
ATOM 865 C C . ILE A 1 113 ? -17.838 5.310 4.376 1.00 68.50 113 ILE A C 1
ATOM 867 O O . ILE A 1 113 ? -17.228 5.140 3.319 1.00 68.50 113 ILE A O 1
ATOM 871 N N . GLU A 1 114 ? -17.809 6.478 5.024 1.00 70.31 114 GLU A N 1
ATOM 872 C CA . GLU A 1 114 ? -17.041 7.638 4.549 1.00 70.31 114 GLU A CA 1
ATOM 873 C C . GLU A 1 114 ? -15.529 7.371 4.549 1.00 70.31 114 GLU A C 1
ATOM 875 O O . GLU A 1 114 ? -14.829 7.719 3.590 1.00 70.31 114 GLU A O 1
ATOM 880 N N . GLN A 1 115 ? -15.019 6.694 5.582 1.00 68.00 115 GLN A N 1
ATOM 881 C CA . GLN A 1 115 ? -13.625 6.248 5.656 1.00 68.00 115 GLN A CA 1
ATOM 882 C C . GLN A 1 115 ? -13.293 5.223 4.564 1.00 68.00 115 GLN A C 1
ATOM 884 O O . GLN A 1 115 ? -12.251 5.321 3.917 1.00 68.00 115 GLN A O 1
ATOM 889 N N . GLY A 1 116 ? -14.192 4.273 4.296 1.00 67.38 116 GLY A N 1
ATOM 890 C CA . GLY A 1 116 ? -14.041 3.319 3.198 1.00 67.38 116 GLY A CA 1
ATOM 891 C C . GLY A 1 116 ? -13.988 4.009 1.831 1.00 67.38 116 GLY A C 1
ATOM 892 O O . GLY A 1 116 ? -13.111 3.716 1.016 1.00 67.38 116 GLY A O 1
ATOM 893 N N . ALA A 1 117 ? -14.865 4.988 1.592 1.00 71.44 117 ALA A N 1
ATOM 894 C CA . ALA A 1 117 ? -14.878 5.766 0.354 1.00 71.44 117 ALA A CA 1
ATOM 895 C C . ALA A 1 117 ? -13.599 6.604 0.171 1.00 71.44 117 ALA A C 1
ATOM 897 O O . ALA A 1 117 ? -13.040 6.652 -0.928 1.00 71.44 117 ALA A O 1
ATOM 898 N N . THR A 1 118 ? -13.097 7.224 1.243 1.00 73.94 118 THR A N 1
ATOM 899 C CA . THR A 1 118 ? -11.839 7.990 1.206 1.00 73.94 118 THR A CA 1
ATOM 900 C C . THR A 1 118 ? -10.619 7.096 0.996 1.00 73.94 118 THR A C 1
ATOM 902 O O . THR A 1 118 ? -9.757 7.445 0.189 1.00 73.94 118 THR A O 1
ATOM 905 N N . LEU A 1 119 ? -10.559 5.919 1.626 1.00 72.38 119 LEU A N 1
ATOM 906 C CA . LEU A 1 119 ? -9.497 4.935 1.382 1.00 72.38 119 LEU A CA 1
ATOM 907 C C . LEU A 1 119 ? -9.504 4.424 -0.063 1.00 72.38 119 LEU A C 1
ATOM 909 O O . LEU A 1 119 ? -8.448 4.297 -0.680 1.00 72.38 119 LEU A O 1
ATOM 913 N N . LYS A 1 120 ? -10.687 4.192 -0.637 1.00 75.75 120 LYS A N 1
ATOM 914 C CA . LYS A 1 120 ? -10.833 3.774 -2.037 1.00 75.75 120 LYS A CA 1
ATOM 915 C C . LYS A 1 120 ? -10.357 4.850 -3.011 1.00 75.75 120 LYS A C 1
ATOM 917 O O . LYS A 1 120 ? -9.641 4.541 -3.962 1.00 75.75 120 LYS A O 1
ATOM 922 N N . ALA A 1 121 ? -10.702 6.111 -2.750 1.00 76.00 121 ALA A N 1
ATOM 923 C CA . ALA A 1 121 ? -10.208 7.242 -3.529 1.00 76.00 121 ALA A CA 1
ATOM 924 C C . ALA A 1 121 ? -8.679 7.384 -3.418 1.00 76.00 121 ALA A C 1
ATOM 926 O O . ALA A 1 121 ? -8.007 7.584 -4.428 1.00 76.00 121 ALA A O 1
ATOM 927 N N . LEU A 1 122 ? -8.120 7.213 -2.215 1.00 75.75 122 LEU A N 1
ATOM 928 C CA . LEU A 1 122 ? -6.676 7.259 -1.993 1.00 75.75 122 LEU A CA 1
ATOM 929 C C . LEU A 1 122 ? -5.952 6.141 -2.758 1.00 75.75 122 LEU A C 1
ATOM 931 O O . LEU A 1 122 ? -4.989 6.421 -3.472 1.00 75.75 122 LEU A O 1
ATOM 935 N N . ASN A 1 123 ? -6.447 4.903 -2.690 1.00 74.81 123 ASN A N 1
ATOM 936 C CA . ASN A 1 123 ? -5.869 3.782 -3.433 1.00 74.81 123 ASN A CA 1
ATOM 937 C C . ASN A 1 123 ? -5.912 4.022 -4.946 1.00 74.81 123 ASN A C 1
ATOM 939 O O . ASN A 1 123 ? -4.896 3.845 -5.609 1.00 74.81 123 ASN A O 1
ATOM 943 N N . ALA A 1 124 ? -7.021 4.539 -5.483 1.00 81.12 124 ALA A N 1
ATOM 944 C CA . ALA A 1 124 ? -7.104 4.880 -6.903 1.00 81.12 124 ALA A CA 1
ATOM 945 C C . ALA A 1 124 ? -6.054 5.932 -7.319 1.00 81.12 124 ALA A C 1
ATOM 947 O O . ALA A 1 124 ? -5.462 5.830 -8.394 1.00 81.12 124 ALA A O 1
ATOM 948 N N . THR A 1 125 ? -5.776 6.926 -6.464 1.00 80.38 125 THR A N 1
ATOM 949 C CA . THR A 1 125 ? -4.709 7.906 -6.739 1.00 80.38 125 THR A CA 1
ATOM 950 C C . THR A 1 125 ? -3.308 7.302 -6.647 1.00 80.38 125 THR A C 1
ATOM 952 O O . THR A 1 125 ? -2.443 7.651 -7.450 1.00 80.38 125 THR A O 1
ATOM 955 N N . MET A 1 126 ? -3.075 6.378 -5.709 1.00 76.44 126 MET A N 1
ATOM 956 C CA . MET A 1 126 ? -1.798 5.673 -5.581 1.00 76.44 126 MET A CA 1
ATOM 957 C C . MET A 1 126 ? -1.541 4.726 -6.755 1.00 76.44 126 MET A C 1
ATOM 959 O O . MET A 1 126 ? -0.410 4.665 -7.236 1.00 76.44 126 MET A O 1
ATOM 963 N N . ASP A 1 127 ? -2.563 4.025 -7.244 1.00 77.62 127 ASP A N 1
ATOM 964 C CA . ASP A 1 127 ? -2.452 3.136 -8.404 1.00 77.62 127 ASP A CA 1
ATOM 965 C C . ASP A 1 127 ? -2.111 3.928 -9.672 1.00 77.62 127 ASP A C 1
ATOM 967 O O . ASP A 1 127 ? -1.177 3.574 -10.394 1.00 77.62 127 ASP A O 1
ATOM 971 N N . ALA A 1 128 ? -2.774 5.071 -9.887 1.00 77.69 128 ALA A N 1
ATOM 972 C CA . ALA A 1 128 ? -2.443 5.980 -10.984 1.00 77.69 128 ALA A CA 1
ATOM 973 C C . ALA A 1 128 ? -0.994 6.498 -10.887 1.00 77.69 128 ALA A C 1
ATOM 975 O O . ALA A 1 128 ? -0.290 6.603 -11.893 1.00 77.69 128 ALA A O 1
ATOM 976 N N . HIS A 1 129 ? -0.512 6.784 -9.673 1.00 76.00 129 HIS A N 1
ATOM 977 C CA . HIS A 1 129 ? 0.873 7.204 -9.452 1.00 76.00 129 HIS A CA 1
ATOM 978 C C . HIS A 1 129 ? 1.889 6.096 -9.762 1.00 76.00 129 HIS A C 1
ATOM 980 O O . HIS A 1 129 ? 2.939 6.380 -10.346 1.00 76.00 129 HIS A O 1
ATOM 986 N N . HIS A 1 130 ? 1.587 4.846 -9.398 1.00 76.75 130 HIS A N 1
ATOM 987 C CA . HIS A 1 130 ? 2.427 3.696 -9.734 1.00 76.75 130 HIS A CA 1
ATOM 988 C C . HIS A 1 130 ? 2.488 3.459 -11.243 1.00 76.75 130 HIS A C 1
ATOM 990 O O . HIS A 1 130 ? 3.572 3.218 -11.771 1.00 76.75 130 HIS A O 1
ATOM 996 N N . GLU A 1 131 ? 1.367 3.599 -11.953 1.00 79.50 131 GLU A N 1
ATOM 997 C CA . GLU A 1 131 ? 1.343 3.474 -13.411 1.00 79.50 131 GLU A CA 1
ATOM 998 C C . GLU A 1 131 ? 2.253 4.520 -14.077 1.00 79.50 131 GLU A C 1
ATOM 1000 O O . GLU A 1 131 ? 3.067 4.182 -14.941 1.00 79.50 131 GLU A O 1
ATOM 1005 N N . VAL A 1 132 ? 2.210 5.777 -13.617 1.00 82.31 132 VAL A N 1
ATOM 1006 C CA . VAL A 1 132 ? 3.102 6.842 -14.109 1.00 82.31 132 VAL A CA 1
ATOM 1007 C C . VAL A 1 132 ? 4.575 6.499 -13.857 1.00 82.31 132 VAL A C 1
ATOM 1009 O O . VAL A 1 132 ? 5.388 6.608 -14.778 1.00 82.31 132 VAL A O 1
ATOM 1012 N N . LEU A 1 133 ? 4.929 6.028 -12.658 1.00 81.81 133 LEU A N 1
ATOM 1013 C CA . LEU A 1 133 ? 6.302 5.616 -12.339 1.00 81.81 133 LEU A CA 1
ATOM 1014 C C . LEU A 1 133 ? 6.785 4.477 -13.247 1.00 81.81 133 LEU A C 1
ATOM 1016 O O . LEU A 1 133 ? 7.889 4.542 -13.793 1.00 81.81 133 LEU A O 1
ATOM 1020 N N . ASP A 1 134 ? 5.943 3.474 -13.487 1.00 82.56 134 ASP A N 1
ATOM 1021 C CA . ASP A 1 134 ? 6.258 2.367 -14.389 1.00 82.56 134 ASP A CA 1
ATOM 1022 C C . ASP A 1 134 ? 6.474 2.840 -15.832 1.00 82.56 134 ASP A C 1
ATOM 1024 O O . ASP A 1 134 ? 7.401 2.376 -16.513 1.00 82.56 134 ASP A O 1
ATOM 1028 N N . THR A 1 135 ? 5.670 3.796 -16.314 1.00 85.00 135 THR A N 1
ATOM 1029 C CA . THR A 1 135 ? 5.900 4.395 -17.637 1.00 85.00 135 THR A CA 1
ATOM 1030 C C . THR A 1 135 ? 7.222 5.157 -17.703 1.00 85.00 135 THR A C 1
ATOM 1032 O O . THR A 1 135 ? 7.952 5.017 -18.689 1.00 85.00 135 THR A O 1
ATOM 1035 N N . GLN A 1 136 ? 7.591 5.887 -16.647 1.00 87.12 136 GLN A N 1
ATOM 1036 C CA . GLN A 1 136 ? 8.842 6.640 -16.584 1.00 87.12 136 GLN A CA 1
ATOM 1037 C C . GLN A 1 136 ? 10.059 5.708 -16.601 1.00 87.12 136 GLN A C 1
ATOM 1039 O O . GLN A 1 136 ? 10.977 5.901 -17.401 1.00 87.12 136 GLN A O 1
ATOM 1044 N N . VAL A 1 137 ? 10.025 4.623 -15.822 1.00 88.12 137 VAL A N 1
ATOM 1045 C CA . VAL A 1 137 ? 11.086 3.603 -15.816 1.00 88.12 137 VAL A CA 1
ATOM 1046 C C . VAL A 1 137 ? 11.225 2.937 -17.190 1.00 88.12 137 VAL A C 1
ATOM 1048 O O . VAL A 1 137 ? 12.339 2.689 -17.665 1.00 88.12 137 VAL A O 1
ATOM 1051 N N . ARG A 1 138 ? 10.113 2.648 -17.880 1.00 88.50 138 ARG A N 1
ATOM 1052 C CA . ARG A 1 138 ? 10.150 2.113 -19.255 1.00 88.50 138 ARG A CA 1
ATOM 1053 C C . ARG A 1 138 ? 10.778 3.106 -20.234 1.00 88.50 138 ARG A C 1
ATOM 1055 O O . ARG A 1 138 ? 11.546 2.696 -21.114 1.00 88.50 138 ARG A O 1
ATOM 1062 N N . LEU A 1 139 ? 10.484 4.392 -20.078 1.00 90.81 139 LEU A N 1
ATOM 1063 C CA . LEU A 1 139 ? 11.012 5.451 -20.930 1.00 90.81 139 LEU A CA 1
ATOM 1064 C C . LEU A 1 139 ? 12.525 5.624 -20.731 1.00 90.81 139 LEU A C 1
ATOM 1066 O O . LEU A 1 139 ? 13.266 5.626 -21.714 1.00 90.81 139 LEU A O 1
ATOM 1070 N N . GLU A 1 140 ? 13.004 5.621 -19.486 1.00 89.25 140 GLU A N 1
ATOM 1071 C CA . GLU A 1 140 ? 14.437 5.652 -19.161 1.00 89.25 140 GLU A CA 1
ATOM 1072 C C . GLU A 1 140 ? 15.191 4.438 -19.715 1.00 89.25 140 GLU A C 1
ATOM 1074 O O . GLU A 1 140 ? 16.273 4.570 -20.293 1.00 89.25 140 GLU A O 1
ATOM 1079 N N . ARG A 1 141 ? 14.616 3.232 -19.607 1.00 90.88 141 ARG A N 1
ATOM 1080 C CA . ARG A 1 141 ? 15.210 2.022 -20.207 1.00 90.88 141 ARG A CA 1
ATOM 1081 C C . ARG A 1 141 ? 15.335 2.150 -21.723 1.00 90.88 141 ARG A C 1
ATOM 1083 O O . ARG A 1 141 ? 16.348 1.739 -22.293 1.00 90.88 141 ARG A O 1
ATOM 1090 N N . THR A 1 142 ? 14.329 2.732 -22.370 1.00 91.94 142 THR A N 1
ATOM 1091 C CA . THR A 1 142 ? 14.323 2.946 -23.822 1.00 91.94 142 THR A CA 1
ATOM 1092 C C . THR A 1 142 ? 15.357 3.995 -24.229 1.00 91.94 142 THR A C 1
ATOM 1094 O O . THR A 1 142 ? 16.140 3.747 -25.145 1.00 91.94 142 THR A O 1
ATOM 1097 N N . GLN A 1 143 ? 15.440 5.115 -23.506 1.00 91.94 143 GLN A N 1
ATOM 1098 C CA . GLN A 1 143 ? 16.465 6.140 -23.723 1.00 91.94 143 GLN A CA 1
ATOM 1099 C C . GLN A 1 143 ? 17.878 5.579 -23.547 1.00 91.94 143 GLN A C 1
ATOM 1101 O O . GLN A 1 143 ? 18.718 5.751 -24.427 1.00 91.94 143 GLN A O 1
ATOM 1106 N N . ASN A 1 144 ? 18.132 4.825 -22.476 1.00 95.00 144 ASN A N 1
ATOM 1107 C CA . ASN A 1 144 ? 19.432 4.196 -22.238 1.00 95.00 144 ASN A CA 1
ATOM 1108 C C . ASN A 1 144 ? 19.808 3.190 -23.333 1.00 95.00 144 ASN A C 1
ATOM 1110 O O . ASN A 1 144 ? 20.975 3.092 -23.721 1.00 95.00 144 ASN A O 1
ATOM 1114 N N . LYS A 1 145 ? 18.834 2.445 -23.867 1.00 95.25 145 LYS A N 1
ATOM 1115 C CA . LYS A 1 145 ? 19.068 1.552 -25.006 1.00 95.25 145 LYS A CA 1
ATOM 1116 C C . LYS A 1 145 ? 19.457 2.342 -26.260 1.00 95.25 145 LYS A C 1
ATOM 1118 O O . LYS A 1 145 ? 20.447 1.991 -26.900 1.00 95.25 145 LYS A O 1
ATOM 1123 N N . LEU A 1 146 ? 18.727 3.413 -26.575 1.00 93.94 146 LEU A N 1
ATOM 1124 C CA . LEU A 1 146 ? 19.016 4.279 -27.722 1.00 93.94 146 LEU A CA 1
ATOM 1125 C C . LEU A 1 146 ? 20.384 4.962 -27.597 1.00 93.94 146 LEU A C 1
ATOM 1127 O O . LEU A 1 146 ? 21.127 5.006 -28.575 1.00 93.94 146 LEU A O 1
ATOM 1131 N N . LEU A 1 147 ? 20.758 5.419 -26.399 1.00 95.38 147 LEU A N 1
ATOM 1132 C CA . LEU A 1 147 ? 22.083 5.986 -26.129 1.00 95.38 147 LEU A CA 1
ATOM 1133 C C . LEU A 1 147 ? 23.197 4.974 -26.411 1.00 95.38 147 LEU A C 1
ATOM 1135 O O . LEU A 1 147 ? 24.125 5.281 -27.154 1.00 95.38 147 LEU A O 1
ATOM 1139 N N . ARG A 1 148 ? 23.068 3.733 -25.926 1.00 94.69 148 ARG A N 1
ATOM 1140 C CA . ARG A 1 148 ? 24.047 2.668 -26.214 1.00 94.69 148 ARG A CA 1
ATOM 1141 C C . ARG A 1 148 ? 24.135 2.339 -27.704 1.00 94.69 148 ARG A C 1
ATOM 1143 O O . ARG A 1 148 ? 25.213 2.034 -28.211 1.00 94.69 148 ARG A O 1
ATOM 1150 N N . GLU A 1 149 ? 23.016 2.361 -28.423 1.00 95.62 149 GLU A N 1
ATOM 1151 C CA . GLU A 1 149 ? 23.014 2.157 -29.875 1.00 95.62 149 GLU A CA 1
ATOM 1152 C C . GLU A 1 149 ? 23.698 3.312 -30.619 1.00 95.62 149 GLU A C 1
ATOM 1154 O O . GLU A 1 149 ? 24.466 3.062 -31.552 1.00 95.62 149 GLU A O 1
ATOM 1159 N N . LEU A 1 150 ? 23.477 4.557 -30.187 1.00 94.94 150 LEU A N 1
ATOM 1160 C CA . LEU A 1 150 ? 24.163 5.734 -30.720 1.00 94.94 150 LEU A CA 1
ATOM 1161 C C . LEU A 1 150 ? 25.667 5.688 -30.444 1.00 94.94 150 LEU A C 1
ATOM 1163 O O . LEU A 1 150 ? 26.448 5.904 -31.367 1.00 94.94 150 LEU A O 1
ATOM 1167 N N . GLU A 1 151 ? 26.088 5.330 -29.232 1.00 95.56 151 GLU A N 1
ATOM 1168 C CA . GLU A 1 151 ? 27.503 5.153 -28.885 1.00 95.56 151 GLU A CA 1
ATOM 1169 C C . GLU A 1 151 ? 28.171 4.081 -29.751 1.00 95.56 151 GLU A C 1
ATOM 1171 O O . GLU A 1 151 ? 29.260 4.298 -30.280 1.00 95.56 151 GLU A O 1
ATOM 1176 N N . ARG A 1 152 ? 27.501 2.943 -29.979 1.00 95.44 152 ARG A N 1
ATOM 1177 C CA . ARG A 1 152 ? 28.007 1.889 -30.876 1.00 95.44 152 ARG A CA 1
ATOM 1178 C C . ARG A 1 152 ? 28.136 2.373 -32.317 1.00 95.44 152 ARG A C 1
ATOM 1180 O O . ARG A 1 152 ? 29.124 2.053 -32.978 1.00 95.44 152 ARG A O 1
ATOM 1187 N N . LYS A 1 153 ? 27.150 3.124 -32.821 1.00 95.06 153 LYS A N 1
ATOM 1188 C CA . LYS A 1 153 ? 27.198 3.702 -34.173 1.00 95.06 153 LYS A CA 1
ATOM 1189 C C . LYS A 1 153 ? 28.313 4.737 -34.295 1.00 95.06 153 LYS A C 1
ATOM 1191 O O . LYS A 1 153 ? 29.050 4.688 -35.275 1.00 95.06 153 LYS A O 1
ATOM 1196 N N . LYS A 1 154 ? 28.482 5.602 -33.294 1.00 95.44 154 LYS A N 1
ATOM 1197 C CA . LYS A 1 154 ? 29.577 6.574 -33.226 1.00 95.44 154 LYS A CA 1
ATOM 1198 C C . LYS A 1 154 ? 30.934 5.872 -33.236 1.00 95.44 154 LYS A C 1
ATOM 1200 O O . LYS A 1 154 ? 31.724 6.114 -34.135 1.00 95.44 154 LYS A O 1
ATOM 1205 N N . ALA A 1 155 ? 31.143 4.896 -32.354 1.00 95.31 155 ALA A N 1
ATOM 1206 C CA . ALA A 1 155 ? 32.383 4.123 -32.315 1.00 95.31 155 ALA A CA 1
ATOM 1207 C C . ALA A 1 155 ? 32.670 3.391 -33.639 1.00 95.31 155 ALA A C 1
ATOM 1209 O O . ALA A 1 155 ? 33.824 3.199 -34.016 1.00 95.31 155 ALA A O 1
ATOM 1210 N N . ARG A 1 156 ? 31.629 2.962 -34.364 1.00 95.00 156 ARG A N 1
ATOM 1211 C CA . ARG A 1 156 ? 31.784 2.382 -35.703 1.00 95.00 156 ARG A CA 1
ATOM 1212 C C . ARG A 1 156 ? 32.217 3.430 -36.728 1.00 95.00 156 ARG A C 1
ATOM 1214 O O . ARG A 1 156 ? 33.082 3.119 -37.541 1.00 95.00 156 ARG A O 1
ATOM 1221 N N . LEU A 1 157 ? 31.637 4.629 -36.696 1.00 94.62 157 LEU A N 1
ATOM 1222 C CA . LEU A 1 157 ? 32.042 5.737 -37.563 1.00 94.62 157 LEU A CA 1
ATOM 1223 C C . LEU A 1 157 ? 33.489 6.153 -37.292 1.00 94.62 157 LEU A C 1
ATOM 1225 O O . LEU A 1 157 ? 34.253 6.248 -38.244 1.00 94.62 157 LEU A O 1
ATOM 1229 N N . ASP A 1 158 ? 33.892 6.262 -36.026 1.00 94.44 158 ASP A N 1
ATOM 1230 C CA . ASP A 1 158 ? 35.264 6.620 -35.646 1.00 94.44 158 ASP A CA 1
ATOM 1231 C C . ASP A 1 158 ? 36.289 5.618 -36.215 1.00 94.44 158 ASP A C 1
ATOM 1233 O O . ASP A 1 158 ? 37.346 5.999 -36.717 1.00 94.44 158 ASP A O 1
ATOM 1237 N N . ARG A 1 159 ? 35.966 4.314 -36.213 1.00 93.69 159 ARG A N 1
ATOM 1238 C CA . ARG A 1 159 ? 36.820 3.280 -36.835 1.00 93.69 159 ARG A CA 1
ATOM 1239 C C . ARG A 1 159 ? 36.912 3.425 -38.350 1.00 93.69 159 ARG A C 1
ATOM 1241 O O . ARG A 1 159 ? 37.976 3.198 -38.919 1.00 93.69 159 ARG A O 1
ATOM 1248 N N . VAL A 1 160 ? 35.798 3.750 -39.003 1.00 94.06 160 VAL A N 1
ATOM 1249 C CA . VAL A 1 160 ? 35.760 3.960 -40.455 1.00 94.06 160 VAL A CA 1
ATOM 1250 C C . VAL A 1 160 ? 36.562 5.204 -40.825 1.00 94.06 160 VAL A C 1
ATO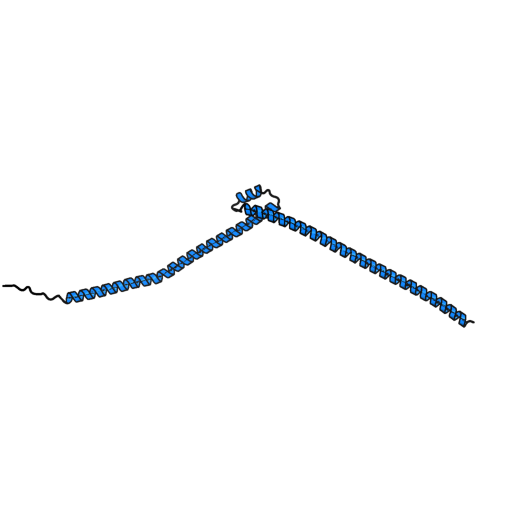M 1252 O O . VAL A 1 160 ? 37.356 5.158 -41.758 1.00 94.06 160 VAL A O 1
ATOM 1255 N N . GLU A 1 161 ? 36.419 6.289 -40.067 1.00 93.69 161 GLU A N 1
ATOM 1256 C CA . GLU A 1 161 ? 37.207 7.504 -40.260 1.00 93.69 161 GLU A CA 1
ATOM 1257 C C . GLU A 1 161 ? 38.705 7.234 -40.077 1.00 93.69 161 GLU A C 1
ATOM 1259 O O . GLU A 1 161 ? 39.505 7.618 -40.929 1.00 93.69 161 GLU A O 1
ATOM 1264 N N . ALA A 1 162 ? 39.090 6.508 -39.022 1.00 93.50 162 ALA A N 1
ATOM 1265 C CA . ALA A 1 162 ? 40.479 6.114 -38.801 1.00 93.50 162 ALA A CA 1
ATOM 1266 C C . ALA A 1 162 ? 41.039 5.283 -39.968 1.00 93.50 162 ALA A C 1
ATOM 1268 O O . ALA A 1 162 ? 42.168 5.509 -40.396 1.00 93.50 162 ALA A O 1
ATOM 1269 N N . TYR A 1 163 ? 40.247 4.358 -40.519 1.00 94.06 163 TYR A N 1
ATOM 1270 C CA . TYR A 1 163 ? 40.633 3.576 -41.694 1.00 94.06 163 TYR A CA 1
ATOM 1271 C C . TYR A 1 163 ? 40.849 4.447 -42.940 1.00 94.06 163 TYR A C 1
ATOM 1273 O O . TYR A 1 163 ? 41.823 4.260 -43.665 1.00 94.06 163 TYR A O 1
ATOM 1281 N N . TYR A 1 164 ? 39.975 5.423 -43.194 1.00 92.31 164 TYR A N 1
ATOM 1282 C CA . TYR A 1 164 ? 40.158 6.328 -44.331 1.00 92.31 164 TYR A CA 1
ATOM 1283 C C . TYR A 1 164 ? 41.373 7.242 -44.160 1.00 92.31 164 TYR A C 1
ATOM 1285 O O . TYR A 1 164 ? 42.097 7.465 -45.128 1.00 92.31 164 TYR A O 1
ATOM 1293 N N . ARG A 1 165 ? 41.641 7.727 -42.941 1.00 92.25 165 ARG A N 1
ATOM 1294 C CA . ARG A 1 165 ? 42.850 8.516 -42.656 1.00 92.25 165 ARG A CA 1
ATOM 1295 C C . ARG A 1 165 ? 44.121 7.713 -42.934 1.00 92.25 165 ARG A C 1
ATOM 1297 O O . ARG A 1 165 ? 44.981 8.196 -43.659 1.00 92.25 165 ARG A O 1
ATOM 1304 N N . THR A 1 166 ? 44.201 6.463 -42.468 1.00 92.25 166 THR A N 1
ATOM 1305 C CA . THR A 1 166 ? 45.382 5.619 -42.723 1.00 92.25 166 THR A CA 1
ATOM 1306 C C . THR A 1 166 ? 45.563 5.288 -44.201 1.00 92.25 166 THR A C 1
ATOM 1308 O O . THR A 1 166 ? 46.696 5.272 -44.678 1.00 92.25 166 THR A O 1
ATOM 1311 N N . GLN A 1 167 ? 44.482 5.069 -44.961 1.00 92.88 167 GLN A N 1
ATOM 1312 C CA . GLN A 1 167 ? 44.590 4.908 -46.415 1.00 92.88 167 GLN A CA 1
ATOM 1313 C C . GLN A 1 167 ? 45.189 6.147 -47.090 1.00 92.88 167 GLN A C 1
ATOM 1315 O O . GLN A 1 167 ? 46.013 6.017 -47.997 1.00 92.88 167 GLN A O 1
ATOM 1320 N N . LEU A 1 168 ? 44.781 7.335 -46.648 1.00 93.88 168 LEU A N 1
ATOM 1321 C CA . LEU A 1 168 ? 45.253 8.600 -47.198 1.00 93.88 168 LEU A CA 1
ATOM 1322 C C . LEU A 1 168 ? 46.732 8.839 -46.851 1.00 93.88 168 LEU A C 1
ATOM 1324 O O . LEU A 1 168 ? 47.509 9.212 -47.727 1.00 93.88 168 LEU A O 1
ATOM 1328 N N . ASP A 1 169 ? 47.148 8.508 -45.627 1.00 92.94 169 ASP A N 1
ATOM 1329 C CA . ASP A 1 169 ? 48.553 8.563 -45.202 1.00 92.94 169 ASP A CA 1
ATOM 1330 C C . ASP A 1 169 ? 49.437 7.600 -46.012 1.00 92.94 169 ASP A C 1
ATOM 1332 O O . ASP A 1 169 ? 50.510 7.979 -46.481 1.00 92.94 169 ASP A O 1
ATOM 1336 N N . VAL A 1 170 ? 48.977 6.365 -46.251 1.00 93.06 170 VAL A N 1
ATOM 1337 C CA . VAL A 1 170 ? 49.694 5.389 -47.094 1.00 93.06 170 VAL A CA 1
ATOM 1338 C C . VAL A 1 170 ? 49.811 5.881 -48.539 1.00 93.06 170 VAL A C 1
ATOM 1340 O O . VAL A 1 170 ? 50.867 5.725 -49.163 1.00 93.06 170 VAL A O 1
ATOM 1343 N N . ALA A 1 171 ? 48.752 6.486 -49.082 1.00 91.44 171 ALA A N 1
ATOM 1344 C CA . ALA A 1 171 ? 48.786 7.076 -50.416 1.00 91.44 171 ALA A CA 1
ATOM 1345 C C . ALA A 1 171 ? 49.812 8.220 -50.496 1.00 91.44 171 ALA A C 1
ATOM 1347 O O . ALA A 1 171 ? 50.624 8.235 -51.423 1.00 91.44 171 ALA A O 1
ATOM 1348 N N . ASN A 1 172 ? 49.840 9.112 -49.501 1.00 93.81 172 ASN A N 1
ATOM 1349 C CA . ASN A 1 172 ? 50.810 10.207 -49.417 1.00 93.81 172 ASN A CA 1
ATOM 1350 C C . ASN A 1 172 ? 52.253 9.689 -49.319 1.00 93.81 172 ASN A C 1
ATOM 1352 O O . ASN A 1 172 ? 53.097 10.088 -50.120 1.00 93.81 172 ASN A O 1
ATOM 1356 N N . LEU A 1 173 ? 52.522 8.720 -48.436 1.00 92.62 173 LEU A N 1
ATOM 1357 C CA . LEU A 1 173 ? 53.840 8.081 -48.312 1.00 92.62 173 LEU A CA 1
ATOM 1358 C C . LEU A 1 173 ? 54.295 7.426 -49.624 1.00 92.62 173 LEU A C 1
ATOM 1360 O O . LEU A 1 173 ? 55.466 7.487 -49.993 1.00 92.62 173 LEU A O 1
ATOM 1364 N N . THR A 1 174 ? 53.371 6.808 -50.364 1.00 92.38 174 THR A N 1
ATOM 1365 C CA . THR A 1 174 ? 53.679 6.196 -51.666 1.00 92.38 174 THR A CA 1
ATOM 1366 C C . THR A 1 174 ? 54.089 7.249 -52.699 1.00 92.38 174 THR A C 1
ATOM 1368 O O . THR A 1 174 ? 54.990 7.007 -53.506 1.00 92.38 174 THR A O 1
ATOM 1371 N N . ILE A 1 175 ? 53.441 8.418 -52.682 1.00 93.44 175 ILE A N 1
ATOM 1372 C CA . ILE A 1 175 ? 53.791 9.550 -53.549 1.00 93.44 175 ILE A CA 1
ATOM 1373 C C . ILE A 1 175 ? 55.185 10.079 -53.188 1.00 93.44 175 ILE A C 1
ATOM 1375 O O . ILE A 1 175 ? 56.024 10.204 -54.082 1.00 93.44 175 ILE A O 1
ATOM 1379 N N . GLU A 1 176 ? 55.462 10.317 -51.904 1.00 90.81 176 GLU A N 1
ATOM 1380 C CA . GLU A 1 176 ? 56.769 10.792 -51.424 1.00 90.81 176 GLU A CA 1
ATOM 1381 C C . GLU A 1 176 ? 57.903 9.820 -51.782 1.00 90.81 176 GLU A C 1
ATOM 1383 O O . GLU A 1 176 ? 58.929 10.224 -52.331 1.00 90.81 176 GLU A O 1
ATOM 1388 N N . MET A 1 177 ? 57.698 8.515 -51.576 1.00 90.44 177 MET A N 1
ATOM 1389 C CA . MET A 1 177 ? 58.681 7.486 -51.932 1.00 90.44 177 MET A CA 1
ATOM 1390 C C . MET A 1 177 ? 58.996 7.469 -53.432 1.00 90.44 177 MET A C 1
ATOM 1392 O O . MET A 1 177 ? 60.157 7.316 -53.817 1.00 90.44 177 MET A O 1
ATOM 1396 N N . ARG A 1 178 ? 57.989 7.657 -54.299 1.00 88.06 178 ARG A N 1
ATOM 1397 C CA . ARG A 1 178 ? 58.215 7.775 -55.751 1.00 88.06 178 ARG A CA 1
ATOM 1398 C C . ARG A 1 178 ? 59.017 9.025 -56.104 1.00 88.06 178 ARG A C 1
ATOM 1400 O O . ARG A 1 178 ? 59.880 8.948 -56.977 1.00 88.06 178 ARG A O 1
ATOM 1407 N N . GLN A 1 179 ? 58.753 10.153 -55.445 1.00 90.81 179 GLN A N 1
ATOM 1408 C CA . GLN A 1 179 ? 59.502 11.393 -55.669 1.00 90.81 179 GLN A CA 1
ATOM 1409 C C . GLN A 1 179 ? 60.977 11.235 -55.276 1.00 90.81 179 GLN A C 1
ATOM 1411 O O . GLN A 1 179 ? 61.853 11.554 -56.079 1.00 90.81 179 GLN A O 1
ATOM 1416 N N . LEU A 1 180 ? 61.258 10.655 -54.104 1.00 88.44 180 LEU A N 1
ATOM 1417 C CA . LEU A 1 180 ? 62.626 10.390 -53.640 1.00 88.44 180 LEU A CA 1
ATOM 1418 C C . LEU A 1 180 ? 63.383 9.419 -54.562 1.00 88.44 180 LEU A C 1
ATOM 1420 O O . LEU A 1 180 ? 64.555 9.632 -54.871 1.00 88.44 180 LEU A O 1
ATOM 1424 N N . GLN A 1 181 ? 62.719 8.371 -55.063 1.00 85.19 181 GLN A N 1
ATOM 1425 C CA . GLN A 1 181 ? 63.321 7.448 -56.035 1.00 85.19 181 GLN A CA 1
ATOM 1426 C C . GLN A 1 181 ? 63.615 8.109 -57.388 1.00 85.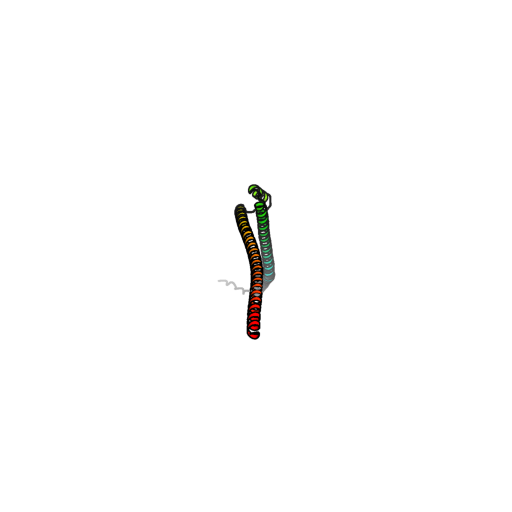19 181 GLN A C 1
ATOM 1428 O O . GLN A 1 181 ? 64.600 7.754 -58.034 1.00 85.19 181 GLN A O 1
ATOM 1433 N N . GLY A 1 182 ? 62.772 9.049 -57.824 1.00 80.38 182 GLY A N 1
ATOM 1434 C CA . GLY A 1 182 ? 63.005 9.841 -59.031 1.00 80.38 182 GLY A CA 1
ATOM 1435 C C . GLY A 1 182 ? 64.228 10.749 -58.901 1.00 80.38 182 GLY A C 1
ATOM 1436 O O . GLY A 1 182 ? 65.042 10.793 -59.817 1.00 80.38 182 GLY A O 1
ATOM 1437 N N . GLN A 1 183 ? 64.397 11.394 -57.744 1.00 76.38 183 GLN A N 1
ATOM 1438 C CA . GLN A 1 183 ? 65.542 12.266 -57.449 1.00 76.38 183 GLN A CA 1
ATOM 1439 C C . GLN A 1 183 ? 66.875 11.511 -57.348 1.00 76.38 183 GLN A C 1
ATOM 1441 O O . GLN A 1 183 ? 67.906 12.048 -57.723 1.00 76.38 183 GLN A O 1
ATOM 1446 N N . HIS A 1 184 ? 66.877 10.259 -56.879 1.00 68.00 184 HIS A N 1
ATOM 1447 C CA . HIS A 1 184 ? 68.098 9.442 -56.819 1.00 68.00 184 HIS A CA 1
ATOM 1448 C C . HIS A 1 184 ? 68.542 8.858 -58.172 1.00 68.00 184 HIS A C 1
ATOM 1450 O O . HIS A 1 184 ? 69.639 8.306 -58.262 1.00 68.00 184 HIS A O 1
ATOM 1456 N N . ARG A 1 185 ? 67.691 8.910 -59.204 1.00 62.97 185 ARG A N 1
ATOM 1457 C CA . ARG A 1 185 ? 67.986 8.390 -60.553 1.00 62.97 185 ARG A CA 1
ATOM 1458 C C . ARG A 1 185 ? 68.416 9.473 -61.549 1.00 62.97 185 ARG A C 1
ATOM 1460 O O . ARG A 1 185 ? 68.786 9.116 -62.666 1.00 62.97 185 ARG A O 1
ATOM 1467 N N . SER A 1 186 ? 68.339 10.746 -61.165 1.00 53.31 186 SER A N 1
ATOM 1468 C CA . SER A 1 186 ? 68.855 11.909 -61.902 1.00 53.31 186 SER A CA 1
ATOM 1469 C C . SER A 1 186 ? 70.217 12.322 -61.372 1.00 53.31 186 SER A C 1
ATOM 1471 O O . SER A 1 186 ? 71.087 12.646 -62.204 1.00 53.31 186 SER A O 1
#

Organism: NCBI:txid1328759